Protein AF-A0A7S2GR39-F1 (afdb_monomer_lite)

Structure (mmCIF, N/CA/C/O backbone):
data_AF-A0A7S2GR39-F1
#
_entry.id   AF-A0A7S2GR39-F1
#
loop_
_atom_site.group_PDB
_atom_site.id
_atom_site.type_symbol
_atom_site.label_atom_id
_atom_site.label_alt_id
_atom_site.label_comp_id
_atom_site.label_asym_id
_atom_site.label_entity_id
_atom_site.label_seq_id
_atom_site.pdbx_PDB_ins_code
_atom_site.Cartn_x
_atom_site.Cartn_y
_atom_site.Cartn_z
_atom_site.occupancy
_atom_site.B_iso_or_equiv
_atom_site.auth_seq_id
_atom_site.auth_comp_id
_atom_site.auth_asym_id
_atom_site.auth_atom_id
_atom_site.pdbx_PDB_model_num
ATOM 1 N N . MET A 1 1 ? -2.847 -25.231 7.381 1.00 80.75 1 MET A N 1
ATOM 2 C CA . MET A 1 1 ? -2.534 -24.754 8.746 1.00 80.75 1 MET A CA 1
ATOM 3 C C . MET A 1 1 ? -2.190 -25.959 9.608 1.00 80.75 1 MET A C 1
ATOM 5 O O . MET A 1 1 ? -2.672 -27.037 9.272 1.00 80.75 1 MET A O 1
ATOM 9 N N . PRO A 1 2 ? -1.345 -25.815 10.645 1.00 87.81 2 PRO A N 1
ATOM 10 C CA . PRO A 1 2 ? -1.134 -26.887 11.617 1.00 87.81 2 PRO A CA 1
ATOM 11 C C . PRO A 1 2 ? -2.460 -27.237 12.321 1.00 87.81 2 PRO A C 1
ATOM 13 O O . PRO A 1 2 ? -3.327 -26.370 12.421 1.00 87.81 2 PRO A O 1
ATOM 16 N N . PRO A 1 3 ? -2.634 -28.482 12.795 1.00 90.06 3 PRO A N 1
ATOM 17 C CA . PRO A 1 3 ? -3.892 -28.941 13.388 1.00 90.06 3 PRO A CA 1
ATOM 18 C C . PRO A 1 3 ? -4.169 -28.364 14.786 1.00 90.06 3 PRO A C 1
ATOM 20 O O . PRO A 1 3 ? -5.294 -28.457 15.261 1.00 90.06 3 PRO A O 1
ATOM 23 N N . VAL A 1 4 ? -3.163 -27.786 15.450 1.00 92.44 4 VAL A N 1
ATOM 24 C CA . VAL A 1 4 ? -3.291 -27.191 16.786 1.00 92.44 4 VAL A CA 1
ATOM 25 C C . VAL A 1 4 ? -3.276 -25.674 16.664 1.00 92.44 4 VAL A C 1
ATOM 27 O O . VAL A 1 4 ? -2.313 -25.097 16.152 1.00 92.44 4 VAL A O 1
ATOM 30 N N . GLU A 1 5 ? -4.331 -25.033 17.157 1.00 86.31 5 GLU A N 1
ATOM 31 C CA . GLU A 1 5 ? -4.378 -23.581 17.288 1.00 86.31 5 GLU A CA 1
ATOM 32 C C . GLU A 1 5 ? -3.591 -23.144 18.525 1.00 86.31 5 GLU A C 1
ATOM 34 O O . GLU A 1 5 ? -3.858 -23.572 19.649 1.00 86.31 5 GLU A O 1
ATOM 39 N N . LEU A 1 6 ? -2.591 -22.293 18.307 1.00 89.75 6 LEU A N 1
ATOM 40 C CA . LEU A 1 6 ? -1.816 -21.681 19.378 1.00 89.75 6 LEU A CA 1
ATOM 41 C C . LEU A 1 6 ? -2.552 -20.445 19.897 1.00 89.75 6 LEU A C 1
ATOM 43 O O . LEU A 1 6 ? -3.039 -19.627 19.115 1.00 89.75 6 LEU A O 1
ATOM 47 N N . GLN A 1 7 ? -2.592 -20.299 21.218 1.00 89.50 7 GLN A N 1
ATOM 48 C CA . GLN A 1 7 ? -3.136 -19.115 21.874 1.00 89.50 7 GLN A CA 1
ATOM 49 C C . GLN A 1 7 ? -2.064 -18.023 21.886 1.00 89.50 7 GLN A C 1
ATOM 51 O O . GLN A 1 7 ? -1.004 -18.194 22.488 1.00 89.50 7 GLN A O 1
ATOM 56 N N . PHE A 1 8 ? -2.329 -16.912 21.203 1.00 90.25 8 PHE A N 1
ATOM 57 C CA . PHE A 1 8 ? -1.455 -15.741 21.183 1.00 90.25 8 PHE A CA 1
ATOM 58 C C . PHE A 1 8 ? -2.093 -14.599 21.960 1.00 90.25 8 PHE A C 1
ATOM 60 O O . PHE A 1 8 ? -3.313 -14.443 21.939 1.00 90.25 8 PHE A O 1
ATOM 67 N N . ASP A 1 9 ? -1.265 -13.767 22.589 1.00 93.75 9 ASP A N 1
ATOM 68 C CA . ASP A 1 9 ? -1.737 -12.503 23.142 1.00 93.75 9 ASP A CA 1
ATOM 69 C C . ASP A 1 9 ? -2.168 -11.554 22.007 1.00 93.75 9 ASP A C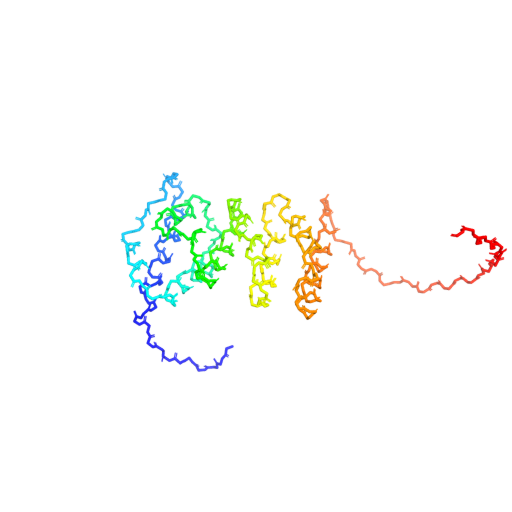 1
ATOM 71 O O . ASP A 1 9 ? -1.432 -11.328 21.041 1.00 93.75 9 ASP A O 1
ATOM 75 N N . LEU A 1 10 ? -3.384 -11.015 22.119 1.00 91.94 10 LEU A N 1
ATOM 76 C CA . LEU A 1 10 ? -4.011 -10.143 21.129 1.00 91.94 10 LEU A CA 1
ATOM 77 C C . LEU A 1 10 ? -4.145 -8.689 21.599 1.00 91.94 10 LEU A C 1
ATOM 79 O O . LEU A 1 10 ? -4.682 -7.879 20.842 1.00 91.94 10 LEU A O 1
ATOM 83 N N . THR A 1 11 ? -3.614 -8.331 22.773 1.00 92.56 11 THR A N 1
ATOM 84 C CA . THR A 1 11 ? -3.685 -6.975 23.359 1.00 92.56 11 THR A CA 1
ATOM 85 C C . THR A 1 11 ? -3.355 -5.859 22.361 1.00 92.56 11 THR A C 1
ATOM 87 O O . THR A 1 11 ? -4.082 -4.875 22.244 1.00 92.56 11 THR A O 1
ATOM 90 N N . LEU A 1 12 ? -2.292 -6.026 21.570 1.00 90.00 12 LEU A N 1
ATOM 91 C CA . LEU A 1 12 ? -1.859 -5.042 20.569 1.00 90.00 12 LEU A CA 1
ATOM 92 C C . LEU A 1 12 ? -2.624 -5.124 19.239 1.00 90.00 12 LEU A C 1
ATOM 94 O O . LEU A 1 12 ? -2.538 -4.211 18.416 1.00 90.00 12 LEU A O 1
ATOM 98 N N . VAL A 1 13 ? -3.343 -6.215 18.995 1.00 91.88 13 VAL A N 1
ATOM 99 C CA . VAL A 1 13 ? -4.005 -6.518 17.719 1.00 91.88 13 VAL A CA 1
ATOM 100 C C . VAL A 1 13 ? -5.476 -6.101 17.737 1.00 91.88 13 VAL A C 1
ATOM 102 O O . VAL A 1 13 ? -6.013 -5.665 16.718 1.00 91.88 13 VAL A O 1
ATOM 105 N N . GLU A 1 14 ? -6.139 -6.220 18.882 1.00 91.44 14 GLU A N 1
ATOM 106 C CA . GLU A 1 14 ? -7.534 -5.822 19.077 1.00 91.44 14 GLU A CA 1
ATOM 107 C C . GLU A 1 14 ? -7.844 -4.367 18.690 1.00 91.44 14 GLU A C 1
ATOM 109 O O . GLU A 1 14 ? -8.765 -4.182 17.883 1.00 91.44 14 GLU A O 1
ATOM 114 N N . PRO A 1 15 ? -7.089 -3.341 19.141 1.00 91.00 15 PRO A N 1
ATOM 115 C CA . PRO A 1 15 ? -7.368 -1.953 18.760 1.00 91.00 15 PRO A CA 1
ATOM 116 C C . PRO A 1 15 ? -7.209 -1.729 17.251 1.00 91.00 15 PRO A C 1
ATOM 118 O O . PRO A 1 15 ? -8.031 -1.064 16.619 1.00 91.00 15 PRO A O 1
ATOM 121 N N . VAL A 1 16 ? -6.210 -2.373 16.639 1.00 92.25 16 VAL A N 1
ATOM 122 C CA . VAL A 1 16 ? -5.970 -2.322 15.191 1.00 92.25 16 VAL A CA 1
ATOM 123 C C . VAL A 1 16 ? -7.148 -2.917 14.418 1.00 92.25 16 VAL A C 1
ATOM 125 O O . VAL A 1 16 ? -7.655 -2.309 13.471 1.00 92.25 16 VAL A O 1
ATOM 128 N N . LYS A 1 17 ? -7.631 -4.089 14.846 1.00 91.12 17 LYS A N 1
ATOM 129 C CA . LYS A 1 17 ? -8.801 -4.748 14.250 1.00 91.12 17 LYS A CA 1
ATOM 130 C C . LYS A 1 17 ? -10.074 -3.924 14.441 1.00 91.12 17 LYS A C 1
ATOM 132 O O . LYS A 1 17 ? -10.911 -3.908 13.538 1.00 91.12 17 LYS A O 1
ATOM 137 N N . ALA A 1 18 ? -10.243 -3.263 15.585 1.00 91.19 18 ALA A N 1
ATOM 138 C CA . ALA A 1 18 ? -11.389 -2.398 15.852 1.00 91.19 18 ALA A CA 1
ATOM 139 C C . ALA A 1 18 ? -11.409 -1.187 14.907 1.00 91.19 18 ALA A C 1
ATOM 141 O O . ALA A 1 18 ? -12.432 -0.935 14.265 1.00 91.19 18 ALA A O 1
ATOM 142 N N . LEU A 1 19 ? -10.268 -0.509 14.735 1.00 90.62 19 LEU A N 1
ATOM 143 C CA . LEU A 1 19 ? -10.140 0.620 13.813 1.00 90.62 19 LEU A CA 1
ATOM 144 C C . LEU A 1 19 ? -10.357 0.197 12.352 1.00 90.62 19 LEU A C 1
ATOM 146 O O . LEU A 1 19 ? -11.104 0.855 11.629 1.00 90.62 19 LEU A O 1
ATOM 150 N N . ALA A 1 20 ? -9.769 -0.922 11.916 1.00 90.50 20 ALA A N 1
ATOM 151 C CA . ALA A 1 20 ? -9.969 -1.439 10.559 1.00 90.50 20 ALA A CA 1
ATOM 152 C C . ALA A 1 20 ? -11.449 -1.751 10.280 1.00 90.50 20 ALA A C 1
ATOM 154 O O . ALA A 1 20 ? -11.984 -1.359 9.245 1.00 90.50 20 ALA A O 1
ATOM 155 N N . LYS A 1 21 ? -12.147 -2.387 11.232 1.00 89.56 21 LYS A N 1
ATOM 156 C CA . LYS A 1 21 ? -13.595 -2.634 11.128 1.00 89.56 21 LYS A CA 1
ATOM 157 C C . LYS A 1 21 ? -14.398 -1.335 11.055 1.00 89.56 21 LYS A C 1
ATOM 159 O O . LYS A 1 21 ? -15.375 -1.290 10.315 1.00 89.56 21 LYS A O 1
ATOM 164 N N . ALA A 1 22 ? -14.016 -0.305 11.810 1.00 88.44 22 ALA A N 1
ATOM 165 C CA . ALA A 1 22 ? -14.694 0.987 11.778 1.00 88.44 22 ALA A CA 1
ATOM 166 C C . ALA A 1 22 ? -14.576 1.656 10.399 1.00 88.44 22 ALA A C 1
ATOM 168 O O . ALA A 1 22 ? -15.583 2.100 9.858 1.00 88.44 22 ALA A O 1
ATOM 169 N N . TRP A 1 23 ? -13.385 1.643 9.792 1.00 88.00 23 TRP A N 1
ATOM 170 C CA . TRP A 1 23 ? -13.171 2.171 8.440 1.00 88.00 23 TRP A CA 1
ATOM 171 C C . TRP A 1 23 ? -13.904 1.381 7.354 1.00 88.00 23 TRP A C 1
ATOM 173 O O . TRP A 1 23 ? -14.468 1.981 6.443 1.00 88.00 23 TRP A O 1
ATOM 183 N N . ILE A 1 24 ? -13.941 0.048 7.457 1.00 87.25 24 ILE A N 1
ATOM 184 C CA . ILE A 1 24 ? -14.695 -0.787 6.509 1.00 87.25 24 ILE A CA 1
ATOM 185 C C . ILE A 1 24 ? -16.191 -0.457 6.588 1.00 87.25 24 ILE A C 1
ATOM 187 O O . ILE A 1 24 ? -16.813 -0.226 5.557 1.00 87.25 24 ILE A O 1
ATOM 191 N N . LYS A 1 25 ? -16.752 -0.351 7.802 1.00 85.38 25 LYS A N 1
ATOM 192 C CA . LYS A 1 25 ? -18.157 0.046 7.999 1.00 85.38 25 LYS A CA 1
ATOM 193 C C . LYS A 1 25 ? -18.440 1.440 7.437 1.00 85.38 25 LYS A C 1
ATOM 195 O O . LYS A 1 25 ? -19.381 1.596 6.671 1.00 85.38 25 LYS A O 1
ATOM 200 N N . ALA A 1 26 ? -17.579 2.413 7.740 1.00 82.88 26 ALA A N 1
ATOM 201 C CA . ALA A 1 26 ? -17.719 3.778 7.238 1.00 82.88 26 ALA A CA 1
ATOM 202 C C . ALA A 1 26 ? -17.640 3.862 5.701 1.00 82.88 26 ALA A C 1
ATOM 204 O O . ALA A 1 26 ? -18.243 4.750 5.106 1.00 82.88 26 ALA A O 1
ATOM 205 N N . SER A 1 27 ? -16.925 2.938 5.044 1.00 79.06 27 SER A N 1
ATOM 206 C CA . SER A 1 27 ? -16.899 2.847 3.578 1.00 79.06 27 SER A CA 1
ATOM 207 C C . SER A 1 27 ? -18.156 2.204 2.981 1.00 79.06 27 SER A C 1
ATOM 209 O O . SER A 1 27 ? -18.453 2.462 1.814 1.00 79.06 27 SER A O 1
ATOM 211 N N . ASP A 1 28 ? -18.852 1.337 3.719 1.00 74.19 28 ASP A N 1
ATOM 212 C CA . ASP A 1 28 ? -20.060 0.642 3.250 1.00 74.19 28 ASP A CA 1
ATOM 213 C C . ASP A 1 28 ? -21.333 1.488 3.427 1.00 74.19 28 ASP A C 1
ATOM 215 O O . ASP A 1 28 ? -22.347 1.225 2.770 1.00 74.19 28 ASP A O 1
ATOM 219 N N . ASP A 1 29 ? -21.289 2.522 4.272 1.00 65.19 29 ASP A N 1
ATOM 220 C CA . ASP A 1 29 ? -22.394 3.446 4.515 1.00 65.19 29 ASP A CA 1
ATOM 221 C C . ASP A 1 29 ? -22.668 4.323 3.278 1.00 65.19 29 ASP A C 1
ATOM 223 O O . ASP A 1 29 ? -22.308 5.493 3.185 1.00 65.19 29 ASP A O 1
ATOM 227 N N . LYS A 1 30 ? -23.401 3.758 2.312 1.00 55.03 30 LYS A N 1
ATOM 228 C CA . LYS A 1 30 ? -23.873 4.390 1.060 1.00 55.03 30 LYS A CA 1
ATOM 229 C C . LYS A 1 30 ? -24.761 5.636 1.252 1.00 55.03 30 LYS A C 1
ATOM 231 O O . LYS A 1 30 ? -25.302 6.149 0.275 1.00 55.03 30 LYS A O 1
ATOM 236 N N . LYS A 1 31 ? -24.973 6.104 2.486 1.00 47.47 31 LYS A N 1
ATOM 237 C CA . LYS A 1 31 ? -25.933 7.166 2.831 1.00 47.47 31 LYS A CA 1
ATOM 238 C C . LYS A 1 31 ? -25.353 8.582 2.844 1.00 47.47 31 LYS A C 1
ATOM 240 O O . LYS A 1 31 ? -26.115 9.528 3.010 1.00 47.47 31 LYS A O 1
ATOM 245 N N . GLY A 1 32 ? -24.064 8.769 2.584 1.00 45.84 32 GLY A N 1
ATOM 246 C CA . GLY A 1 32 ? -23.502 10.103 2.392 1.00 45.84 32 GLY A CA 1
ATOM 247 C C . GLY A 1 32 ? -22.151 10.036 1.704 1.00 45.84 32 GLY A C 1
ATOM 248 O O . GLY A 1 32 ? -21.326 9.201 2.045 1.00 45.84 32 GLY A O 1
ATOM 249 N N . ARG A 1 33 ? -21.901 10.934 0.746 1.00 52.38 33 ARG A N 1
ATOM 250 C CA . ARG A 1 33 ? -20.593 11.105 0.079 1.00 52.38 33 ARG A CA 1
ATOM 251 C C . ARG A 1 33 ? -19.437 11.408 1.050 1.00 52.38 33 ARG A C 1
ATOM 253 O O . ARG A 1 33 ? -18.287 11.414 0.626 1.00 52.38 33 ARG A O 1
ATOM 260 N N . THR A 1 34 ? -19.738 11.657 2.322 1.00 56.69 34 THR A N 1
ATOM 261 C CA . THR A 1 34 ? -18.784 12.018 3.365 1.00 56.69 34 THR A CA 1
ATOM 262 C C . THR A 1 34 ? -18.517 10.807 4.250 1.00 56.69 34 THR A C 1
ATOM 264 O O . THR A 1 34 ? -19.326 10.468 5.113 1.00 56.69 34 THR A O 1
ATOM 267 N N . VAL A 1 35 ? -17.375 10.152 4.040 1.00 64.56 35 VAL A N 1
ATOM 268 C CA . VAL A 1 35 ? -16.898 9.103 4.946 1.00 64.56 35 VAL A CA 1
ATOM 269 C C . VAL A 1 35 ? -16.495 9.776 6.254 1.00 64.56 35 VAL A C 1
ATOM 271 O O . VAL A 1 35 ? -15.549 10.560 6.298 1.00 64.56 35 VAL A O 1
ATOM 274 N N . VAL A 1 36 ? -17.251 9.516 7.320 1.00 65.75 36 VAL A N 1
ATOM 275 C CA . VAL A 1 36 ? -16.987 10.118 8.629 1.00 65.75 36 VAL A CA 1
ATOM 276 C C . VAL A 1 36 ? -15.749 9.466 9.233 1.00 65.75 36 VAL A C 1
ATOM 278 O O . VAL A 1 36 ? -15.689 8.246 9.394 1.00 65.75 36 VAL A O 1
ATOM 281 N N . LYS A 1 37 ? -14.763 10.292 9.591 1.00 73.06 37 LYS A N 1
ATOM 282 C CA . LYS A 1 37 ? -13.547 9.856 10.278 1.00 73.06 37 LYS A CA 1
ATOM 283 C C . LYS A 1 37 ? -13.917 9.141 11.590 1.00 73.06 37 LYS A C 1
ATOM 285 O O . LYS A 1 37 ? -14.561 9.756 12.443 1.00 73.06 37 LYS A O 1
ATOM 290 N N . PRO A 1 38 ? -13.502 7.877 11.799 1.00 72.56 38 PRO A N 1
ATOM 291 C CA . PRO A 1 38 ? -13.745 7.181 13.057 1.00 72.56 38 PRO A CA 1
ATOM 292 C C . PRO A 1 38 ? -13.079 7.910 14.230 1.00 72.56 38 PRO A C 1
ATOM 294 O O . PRO A 1 38 ? -11.962 8.405 14.093 1.00 72.56 38 PRO A O 1
ATOM 297 N N . ALA A 1 39 ? -13.713 7.916 15.406 1.00 65.06 39 ALA A N 1
ATOM 298 C CA . ALA A 1 39 ? -13.146 8.534 16.613 1.00 65.06 39 ALA A CA 1
ATOM 299 C C . ALA A 1 39 ? -11.758 7.961 16.979 1.00 65.06 39 ALA A C 1
ATOM 301 O O . ALA A 1 39 ? -10.852 8.703 17.348 1.00 65.06 39 ALA A O 1
ATOM 302 N N . LEU A 1 40 ? -11.568 6.655 16.757 1.00 69.19 40 LEU A N 1
ATOM 303 C CA . LEU A 1 40 ? -10.312 5.916 16.962 1.00 69.19 40 LEU A CA 1
ATOM 304 C C . LEU A 1 40 ? -9.193 6.302 15.975 1.00 69.19 40 LEU A C 1
ATOM 306 O O . LEU A 1 40 ? -8.086 5.778 16.043 1.00 69.19 40 LEU A O 1
ATOM 310 N N . ALA A 1 41 ? -9.452 7.187 15.009 1.00 68.94 41 ALA A N 1
ATOM 311 C CA . ALA A 1 41 ? -8.437 7.568 14.040 1.00 68.94 41 ALA A CA 1
ATOM 312 C C . ALA A 1 41 ? -7.282 8.362 14.675 1.00 68.94 41 ALA A C 1
ATOM 314 O O . ALA A 1 41 ? -6.176 8.320 14.150 1.00 68.94 41 ALA A O 1
ATOM 315 N N . ALA A 1 42 ? -7.494 9.053 15.797 1.00 75.00 42 ALA A N 1
ATOM 316 C CA . ALA A 1 42 ? -6.402 9.737 16.493 1.00 75.00 42 ALA A CA 1
ATOM 317 C C . ALA A 1 42 ? -5.309 8.759 16.973 1.00 75.00 42 ALA A C 1
ATOM 319 O O . ALA A 1 42 ? -4.124 9.090 16.922 1.00 75.00 42 ALA A O 1
ATOM 320 N N . ASP A 1 43 ? -5.694 7.535 17.339 1.00 77.62 43 ASP A N 1
ATOM 321 C CA . ASP A 1 43 ? -4.793 6.542 17.931 1.00 77.62 43 ASP A CA 1
ATOM 322 C C . ASP A 1 43 ? -3.737 6.035 16.941 1.00 77.62 43 ASP A C 1
ATOM 324 O O . ASP A 1 43 ? -2.620 5.703 17.336 1.00 77.62 43 ASP A O 1
ATOM 328 N N . TYR A 1 44 ? -4.047 6.040 15.639 1.00 84.38 44 TYR A N 1
ATOM 329 C CA . TYR A 1 44 ? -3.158 5.531 14.590 1.00 84.38 44 TYR A CA 1
ATOM 330 C C . TYR A 1 44 ? -1.776 6.205 14.590 1.00 84.38 44 TYR A C 1
ATOM 332 O O . TYR A 1 44 ? -0.758 5.546 14.363 1.00 84.38 44 TYR A O 1
ATOM 340 N N . LEU A 1 45 ? -1.726 7.517 14.847 1.00 83.06 45 LEU A N 1
ATOM 341 C CA . LEU A 1 45 ? -0.472 8.277 14.851 1.00 83.06 45 LEU A CA 1
ATOM 342 C C . LEU A 1 45 ? 0.410 7.946 16.064 1.00 83.06 45 LEU A C 1
ATOM 344 O O . LEU A 1 45 ? 1.628 8.069 15.969 1.00 83.06 45 LEU A O 1
ATOM 348 N N . GLY A 1 46 ? -0.190 7.505 17.174 1.00 86.69 46 GLY A N 1
ATOM 349 C CA . GLY A 1 46 ? 0.529 7.077 18.377 1.00 86.69 46 GLY A CA 1
ATOM 350 C C . GLY A 1 46 ? 1.027 5.631 18.319 1.00 86.69 46 GLY A C 1
ATOM 351 O O . GLY A 1 46 ? 1.789 5.208 19.187 1.00 86.69 46 GLY A O 1
ATOM 352 N N . TRP A 1 47 ? 0.609 4.855 17.316 1.00 90.62 47 TRP A N 1
ATOM 353 C CA . TRP A 1 47 ? 0.962 3.445 17.223 1.00 90.62 47 TRP A CA 1
ATOM 354 C C . TRP A 1 47 ? 2.381 3.208 16.686 1.00 90.62 47 TRP A C 1
ATOM 356 O O . TRP A 1 47 ? 2.812 3.875 15.741 1.00 90.62 47 TRP A O 1
ATOM 366 N N . PRO A 1 48 ? 3.105 2.189 17.191 1.00 92.31 48 PRO A N 1
ATOM 367 C CA . PRO A 1 48 ? 4.303 1.674 16.547 1.00 92.31 48 PRO A CA 1
ATOM 368 C C . PRO A 1 48 ? 4.048 1.256 15.096 1.00 92.31 48 PRO A C 1
ATOM 370 O O . PRO A 1 48 ? 2.977 0.771 14.720 1.00 92.31 48 PRO A O 1
ATOM 373 N N . SER A 1 49 ? 5.104 1.343 14.287 1.00 92.44 49 SER A N 1
ATOM 374 C CA . SER A 1 49 ? 5.051 1.044 12.850 1.00 92.44 49 SER A CA 1
ATOM 375 C C . SER A 1 49 ? 4.480 -0.341 12.513 1.00 92.44 49 SER A C 1
ATOM 377 O O . SER A 1 49 ? 3.824 -0.494 11.486 1.00 92.44 49 SER A O 1
ATOM 379 N N . LEU A 1 50 ? 4.676 -1.348 13.370 1.00 93.69 50 LEU A N 1
ATOM 380 C CA . LEU A 1 50 ? 4.110 -2.687 13.179 1.00 93.69 50 LEU A CA 1
ATOM 381 C C . LEU A 1 50 ? 2.580 -2.704 13.295 1.00 93.69 50 LEU A C 1
ATOM 383 O O . LEU A 1 50 ? 1.923 -3.356 12.487 1.00 93.69 50 LEU A O 1
ATOM 387 N N . GLN A 1 51 ? 2.001 -1.960 14.240 1.00 93.62 51 GLN A N 1
ATOM 388 C CA . GLN A 1 51 ? 0.546 -1.834 14.368 1.00 93.62 51 GLN A CA 1
ATOM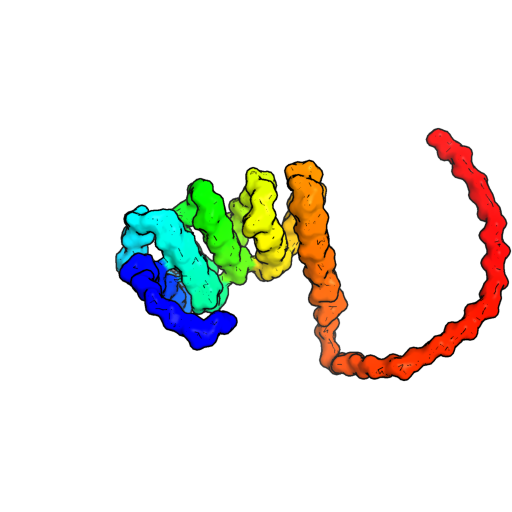 389 C C . GLN A 1 51 ? -0.048 -1.055 13.191 1.00 93.62 51 GLN A C 1
ATOM 391 O O . GLN A 1 51 ? -1.074 -1.456 12.646 1.00 93.62 51 GLN A O 1
ATOM 396 N N . GLN A 1 52 ? 0.637 -0.011 12.720 1.00 93.69 52 GLN A N 1
ATOM 397 C CA . GLN A 1 52 ? 0.250 0.719 11.509 1.00 93.69 52 GLN A CA 1
ATOM 398 C C . GLN A 1 52 ? 0.277 -0.181 10.260 1.00 93.69 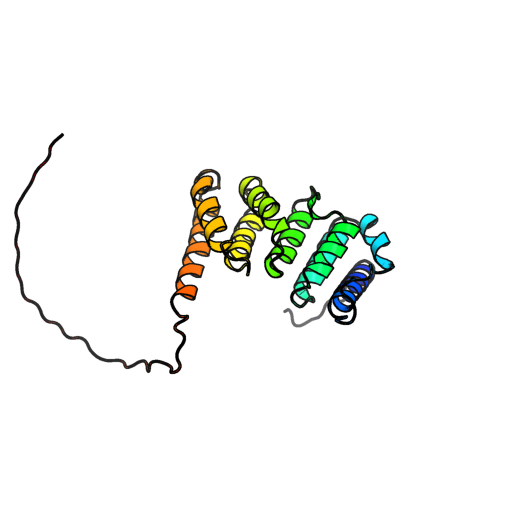52 GLN A C 1
ATOM 400 O O . GLN A 1 52 ? -0.654 -0.196 9.454 1.00 93.69 52 GLN A O 1
ATOM 405 N N . GLN A 1 53 ? 1.318 -1.006 10.114 1.00 94.31 53 GLN A N 1
ATOM 406 C CA . GLN A 1 53 ? 1.404 -1.999 9.040 1.00 94.31 53 GLN A CA 1
ATOM 407 C C . GLN A 1 53 ? 0.322 -3.079 9.145 1.00 94.31 53 GLN A C 1
ATOM 409 O O . GLN A 1 53 ? -0.159 -3.561 8.113 1.00 94.31 53 GLN A O 1
ATOM 414 N N . LEU A 1 54 ? -0.028 -3.491 10.365 1.00 94.38 54 LEU A N 1
ATOM 415 C CA . LEU A 1 54 ? -1.091 -4.456 10.616 1.00 94.38 54 LEU A CA 1
ATOM 416 C C . LEU A 1 54 ? -2.458 -3.857 10.280 1.00 94.38 54 LEU A C 1
ATOM 418 O O . LEU A 1 54 ? -3.265 -4.533 9.659 1.00 94.38 54 LEU A O 1
ATOM 422 N N . PHE A 1 55 ? -2.687 -2.583 10.589 1.00 93.94 55 PHE A N 1
ATOM 423 C CA . PHE A 1 55 ? -3.908 -1.869 10.223 1.00 93.94 55 PHE A CA 1
ATOM 424 C C . PHE A 1 55 ? -4.147 -1.893 8.711 1.00 93.94 55 PHE A C 1
ATOM 426 O O . PHE A 1 55 ? -5.203 -2.330 8.255 1.00 93.94 55 PHE A O 1
ATOM 433 N N . LEU A 1 56 ? -3.140 -1.505 7.923 1.00 94.12 56 LEU A N 1
ATOM 434 C CA . LEU A 1 56 ? -3.238 -1.530 6.460 1.00 94.12 56 LEU A CA 1
ATOM 435 C C . LEU A 1 56 ? -3.401 -2.954 5.910 1.00 94.12 56 LEU A C 1
ATOM 437 O O . LEU A 1 56 ? -4.071 -3.158 4.899 1.00 94.12 56 LEU A O 1
ATOM 441 N N . GLN A 1 57 ? -2.798 -3.946 6.572 1.00 93.69 57 GLN A N 1
ATOM 442 C CA . GLN A 1 57 ? -2.968 -5.353 6.213 1.00 93.69 57 GLN A CA 1
ATOM 443 C C . GLN A 1 57 ? -4.402 -5.825 6.456 1.00 93.69 57 GLN A C 1
ATOM 445 O O . GLN A 1 57 ? -5.007 -6.415 5.571 1.00 93.69 57 GLN A O 1
ATOM 450 N N . GLU A 1 58 ? -4.953 -5.518 7.626 1.00 93.06 58 GLU A N 1
ATOM 451 C CA . GLU A 1 58 ? -6.319 -5.859 8.015 1.00 93.06 58 GLU A CA 1
ATOM 452 C C . GLU A 1 58 ? -7.346 -5.195 7.088 1.00 93.06 58 GLU A C 1
ATOM 454 O O . GLU A 1 58 ? -8.301 -5.849 6.669 1.00 93.06 58 GLU A O 1
ATOM 459 N N . LEU A 1 59 ? -7.116 -3.939 6.683 1.00 91.38 59 LEU A N 1
ATOM 460 C CA . LEU A 1 59 ? -7.922 -3.278 5.652 1.00 91.38 59 LEU A CA 1
ATOM 461 C C . LEU A 1 59 ? -7.849 -3.998 4.302 1.00 91.38 59 LEU A C 1
ATOM 463 O O . LEU A 1 59 ? -8.867 -4.129 3.631 1.00 91.38 59 LEU A O 1
ATOM 467 N N . PHE A 1 60 ? -6.676 -4.483 3.895 1.00 91.00 60 PHE A N 1
ATOM 468 C CA . PHE A 1 60 ? -6.535 -5.212 2.635 1.00 91.00 60 PHE A CA 1
ATOM 469 C C . PHE A 1 60 ? -7.191 -6.602 2.681 1.00 91.00 60 PHE A C 1
ATOM 471 O O . PHE A 1 60 ? -7.815 -7.018 1.701 1.00 91.00 60 PHE A O 1
ATOM 478 N N . ASP A 1 61 ? -7.040 -7.325 3.790 1.00 89.62 61 ASP A N 1
ATOM 479 C CA . ASP A 1 61 ? -7.492 -8.713 3.920 1.00 89.62 61 ASP A CA 1
ATOM 480 C C . ASP A 1 61 ? -9.002 -8.806 4.169 1.00 89.62 61 ASP A C 1
ATOM 482 O O . ASP A 1 61 ? -9.673 -9.655 3.582 1.00 89.62 61 ASP A O 1
ATOM 486 N N . LYS A 1 62 ? -9.551 -7.927 5.017 1.00 84.81 62 LYS A N 1
ATOM 487 C CA . LYS A 1 62 ? -10.980 -7.929 5.380 1.00 84.81 62 LYS A CA 1
ATOM 488 C C . LYS A 1 62 ? -11.808 -6.935 4.582 1.00 84.81 62 LYS A C 1
ATOM 490 O O . LYS A 1 62 ? -13.024 -7.098 4.489 1.00 84.81 62 LYS A O 1
ATOM 495 N N . GLY A 1 63 ? -11.177 -5.908 4.023 1.00 68.38 63 GLY A N 1
ATOM 496 C CA . GLY A 1 63 ? -11.854 -4.963 3.158 1.00 68.38 63 GLY A CA 1
ATOM 497 C C . GLY A 1 63 ? -12.236 -5.627 1.841 1.00 68.38 63 GLY A C 1
ATOM 498 O O . GLY A 1 63 ? -11.388 -6.087 1.067 1.00 68.38 63 GLY A O 1
ATOM 499 N N . LYS A 1 64 ? -13.535 -5.584 1.526 1.00 75.56 64 LYS A N 1
ATOM 500 C CA . LYS A 1 64 ? -13.943 -5.460 0.122 1.00 75.56 64 LYS A CA 1
ATOM 501 C C . LYS A 1 64 ? -13.255 -4.218 -0.459 1.00 75.56 64 LYS A C 1
ATOM 503 O O . LYS A 1 64 ? -12.756 -3.383 0.291 1.00 75.56 64 LYS A O 1
ATOM 508 N N . VAL A 1 65 ? -13.173 -4.125 -1.786 1.00 80.94 65 VAL A N 1
ATOM 509 C CA . VAL A 1 65 ? -12.540 -2.973 -2.448 1.00 80.94 65 VAL A CA 1
ATOM 510 C C . VAL A 1 65 ? -13.120 -1.684 -1.853 1.00 80.94 65 VAL A C 1
ATOM 512 O O . VAL A 1 65 ? -14.312 -1.429 -2.007 1.00 80.94 65 VAL A O 1
ATOM 515 N N . LEU A 1 66 ? -12.296 -0.943 -1.102 1.00 84.06 66 LEU A N 1
ATOM 516 C CA . LEU A 1 66 ? -12.729 0.272 -0.417 1.00 84.06 66 LEU A CA 1
ATOM 517 C C . LEU A 1 66 ? -13.105 1.321 -1.459 1.00 84.06 66 LEU A C 1
ATOM 519 O O . LEU A 1 66 ? -12.513 1.380 -2.539 1.00 84.06 66 LEU A O 1
ATOM 523 N N . SER A 1 67 ? -14.084 2.158 -1.125 1.00 87.56 67 SER A N 1
ATOM 524 C CA . SER A 1 67 ? -14.433 3.285 -1.985 1.00 87.56 67 SER A CA 1
ATOM 525 C C . SER A 1 67 ? -13.271 4.281 -2.064 1.00 87.56 67 SER A C 1
ATOM 527 O O . SER A 1 67 ? -12.514 4.454 -1.106 1.00 87.56 67 SER A O 1
ATOM 529 N N . ILE A 1 68 ? -13.141 4.973 -3.200 1.00 88.31 68 ILE A N 1
ATOM 530 C CA . ILE A 1 68 ? -12.105 6.003 -3.384 1.00 88.31 68 ILE A CA 1
ATOM 531 C C . ILE A 1 68 ? -12.260 7.109 -2.326 1.00 88.31 68 ILE A C 1
ATOM 533 O O . ILE A 1 68 ? -11.274 7.503 -1.717 1.00 88.31 68 ILE A O 1
ATOM 537 N N . ALA A 1 69 ? -13.499 7.506 -2.009 1.00 87.00 69 ALA A N 1
ATOM 538 C CA . ALA A 1 69 ? -13.789 8.485 -0.960 1.00 87.00 69 ALA A CA 1
ATOM 539 C C . ALA A 1 69 ? -13.298 8.043 0.432 1.00 87.00 69 ALA A C 1
ATOM 541 O O . ALA A 1 69 ? -12.795 8.863 1.195 1.00 87.00 69 ALA A O 1
ATOM 542 N N . ALA A 1 70 ? -13.399 6.749 0.763 1.00 87.62 70 ALA A N 1
ATOM 543 C CA . ALA A 1 70 ? -12.856 6.231 2.016 1.00 87.62 70 ALA A CA 1
ATOM 544 C C . ALA A 1 70 ? -11.326 6.284 2.034 1.00 87.62 70 ALA A C 1
ATOM 546 O O . ALA A 1 70 ? -10.744 6.628 3.058 1.00 87.62 70 ALA A O 1
ATOM 547 N N . LEU A 1 71 ? -10.669 5.984 0.911 1.00 89.94 71 LEU A N 1
ATOM 548 C CA . LEU A 1 71 ? -9.215 6.111 0.808 1.00 89.94 71 LEU A CA 1
ATOM 549 C C . LEU A 1 71 ? -8.756 7.566 0.916 1.00 89.94 71 LEU A C 1
ATOM 551 O O . LEU A 1 71 ? -7.766 7.824 1.591 1.00 89.94 71 LEU A O 1
ATOM 555 N N . ASP A 1 72 ? -9.477 8.511 0.319 1.00 89.69 72 ASP A N 1
ATOM 556 C CA . ASP A 1 72 ? -9.150 9.933 0.444 1.00 89.69 72 ASP A CA 1
ATOM 557 C C . ASP A 1 72 ? -9.342 10.432 1.885 1.00 89.69 72 ASP A C 1
ATOM 559 O O . ASP A 1 72 ? -8.487 11.147 2.402 1.00 89.69 72 ASP A O 1
ATOM 563 N N . ALA A 1 73 ? -10.382 9.973 2.589 1.00 89.25 73 ALA A N 1
ATOM 564 C CA . ALA A 1 73 ? -10.567 10.274 4.012 1.00 89.25 73 ALA A CA 1
ATOM 565 C C . ALA A 1 73 ? -9.468 9.655 4.902 1.00 89.25 73 ALA A C 1
ATOM 567 O O . ALA A 1 73 ? -9.039 10.265 5.884 1.00 89.25 73 ALA A O 1
ATOM 568 N N . ILE A 1 74 ? -8.992 8.448 4.569 1.00 90.19 74 ILE A N 1
ATOM 569 C CA . ILE A 1 74 ? -7.850 7.810 5.245 1.00 90.19 74 ILE A CA 1
ATOM 570 C C . ILE A 1 74 ? -6.565 8.606 4.980 1.00 90.19 74 ILE A C 1
ATOM 572 O O . ILE A 1 74 ? -5.787 8.836 5.908 1.00 90.19 74 ILE A O 1
ATOM 576 N N . GLU A 1 75 ? -6.349 9.050 3.740 1.00 91.56 75 GLU A N 1
ATOM 577 C CA . GLU A 1 75 ? -5.203 9.885 3.376 1.00 91.56 75 GLU A CA 1
ATOM 578 C C . GLU A 1 75 ? -5.220 11.213 4.132 1.00 91.56 75 GLU A C 1
ATOM 580 O O . GLU A 1 75 ? -4.219 11.585 4.738 1.00 91.56 75 GLU A O 1
ATOM 585 N N . GLU A 1 76 ? -6.360 11.899 4.186 1.00 89.69 76 GLU A N 1
ATOM 586 C CA . GLU A 1 76 ? -6.504 13.148 4.938 1.00 89.69 76 GLU A CA 1
ATOM 587 C C . GLU A 1 76 ? -6.242 12.941 6.439 1.00 89.69 76 GLU A C 1
ATOM 589 O O . GLU A 1 76 ? -5.603 13.767 7.098 1.00 89.69 76 GLU A O 1
ATOM 594 N N . ALA A 1 77 ? -6.687 11.808 6.990 1.00 88.00 77 ALA A N 1
ATOM 595 C CA . ALA A 1 77 ? -6.511 11.497 8.400 1.00 88.00 77 ALA A CA 1
ATOM 596 C C . ALA A 1 77 ? -5.057 11.169 8.781 1.00 88.00 77 ALA A C 1
ATOM 598 O O . ALA A 1 77 ? -4.646 11.527 9.889 1.00 88.00 77 ALA A O 1
ATOM 599 N N . TYR A 1 78 ? -4.305 10.476 7.917 1.00 89.88 78 TYR A N 1
ATOM 600 C CA . TYR A 1 78 ? -3.019 9.850 8.272 1.00 89.88 78 TYR A CA 1
ATOM 601 C C . TYR A 1 78 ? -1.823 10.271 7.410 1.00 89.88 78 TYR A C 1
ATOM 603 O O . TYR A 1 78 ? -0.685 9.945 7.758 1.00 89.88 78 TYR A O 1
ATOM 611 N N . LYS A 1 79 ? -2.052 10.995 6.311 1.00 90.62 79 LYS A N 1
ATOM 612 C CA . LYS A 1 79 ? -1.034 11.477 5.365 1.00 90.62 79 LYS A CA 1
ATOM 613 C C . LYS A 1 79 ? -0.139 10.349 4.835 1.00 90.62 79 LYS A C 1
ATOM 615 O O . LYS A 1 79 ? 1.093 10.427 4.925 1.00 90.62 79 LYS A O 1
ATOM 620 N N . LEU A 1 80 ? -0.748 9.260 4.359 1.00 91.44 80 LEU A N 1
ATOM 621 C CA . LEU A 1 80 ? -0.055 8.033 3.951 1.00 91.44 80 LEU A CA 1
ATOM 622 C C . LEU A 1 80 ? 0.719 8.186 2.636 1.00 91.44 80 LEU A C 1
ATOM 624 O O . LEU A 1 80 ? 1.749 7.528 2.471 1.00 91.44 80 LEU A O 1
ATOM 628 N N . ASP A 1 81 ? 0.303 9.091 1.749 1.00 90.75 81 ASP A N 1
ATOM 629 C CA . ASP A 1 81 ? 0.982 9.377 0.481 1.00 90.75 81 ASP A CA 1
ATOM 630 C C . ASP A 1 81 ? 2.393 9.950 0.708 1.00 90.75 81 ASP A C 1
ATOM 632 O O . ASP A 1 81 ? 3.284 9.746 -0.115 1.00 90.75 81 ASP A O 1
ATOM 636 N N . THR A 1 82 ? 2.630 10.602 1.854 1.00 90.56 82 THR A N 1
ATOM 637 C CA . THR A 1 82 ? 3.931 11.202 2.221 1.00 90.56 82 THR A CA 1
ATOM 638 C C . THR A 1 82 ? 4.807 10.314 3.113 1.00 90.56 82 THR A C 1
ATOM 640 O O . THR A 1 82 ? 5.887 1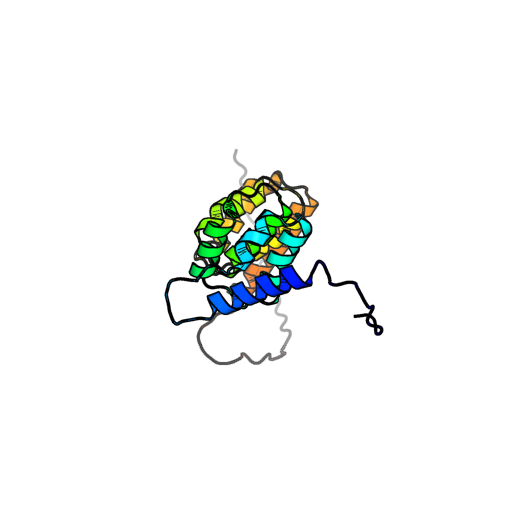0.725 3.551 1.00 90.56 82 THR A O 1
ATOM 643 N N . GLN A 1 83 ? 4.376 9.081 3.402 1.00 90.06 83 GLN A N 1
ATOM 644 C CA . GLN A 1 83 ? 5.086 8.206 4.334 1.00 90.06 83 GLN A CA 1
ATOM 645 C C . GLN A 1 83 ? 6.411 7.698 3.765 1.00 90.06 83 GLN A C 1
ATOM 647 O O . GLN A 1 83 ? 6.478 7.091 2.696 1.00 90.06 83 GLN A O 1
ATOM 652 N N . LYS A 1 84 ? 7.479 7.871 4.551 1.00 90.19 84 LYS A N 1
ATOM 653 C CA . LYS A 1 84 ? 8.836 7.427 4.193 1.00 90.19 84 LYS A CA 1
ATOM 654 C C . LYS A 1 84 ? 9.092 5.952 4.502 1.00 90.19 84 LYS A C 1
ATOM 656 O O . LYS A 1 84 ? 9.976 5.339 3.908 1.00 90.19 84 LYS A O 1
ATOM 661 N N . ASN A 1 85 ? 8.338 5.361 5.432 1.00 93.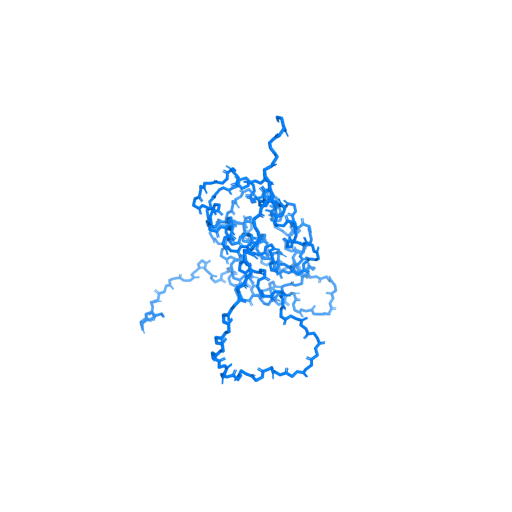56 85 ASN A N 1
ATOM 662 C CA . ASN A 1 85 ? 8.512 3.955 5.783 1.00 93.56 85 ASN A CA 1
ATOM 663 C C . ASN A 1 85 ? 8.052 3.061 4.624 1.00 93.56 85 ASN A C 1
ATOM 665 O O . ASN A 1 85 ? 6.861 2.982 4.327 1.00 93.56 85 ASN A O 1
ATOM 669 N N . SER A 1 86 ? 9.001 2.358 4.002 1.00 93.00 86 SER A N 1
ATOM 670 C CA . SER A 1 86 ? 8.743 1.525 2.823 1.00 93.00 86 SER A CA 1
ATOM 671 C C . SER A 1 86 ? 7.666 0.451 3.024 1.00 93.00 86 SER A C 1
ATOM 673 O O . SER A 1 86 ? 6.897 0.201 2.103 1.00 93.00 86 SER A O 1
ATOM 675 N N . GLU A 1 87 ? 7.544 -0.154 4.209 1.00 94.00 87 GLU A N 1
ATOM 676 C CA . GLU A 1 87 ? 6.533 -1.193 4.461 1.00 94.00 87 GLU A CA 1
ATOM 677 C C . GLU A 1 87 ? 5.119 -0.602 4.528 1.00 94.00 87 GLU A C 1
ATOM 679 O O . GLU A 1 87 ? 4.175 -1.172 3.977 1.00 94.00 87 GLU A O 1
ATOM 684 N N . ILE A 1 88 ? 4.977 0.563 5.168 1.00 94.69 88 ILE A N 1
ATOM 685 C CA . ILE A 1 88 ? 3.704 1.292 5.263 1.00 94.69 88 ILE A CA 1
ATOM 686 C C . ILE A 1 88 ? 3.328 1.830 3.881 1.00 94.69 88 ILE A C 1
ATOM 688 O O . ILE A 1 88 ? 2.231 1.552 3.396 1.00 94.69 88 ILE A O 1
ATOM 692 N N . ARG A 1 89 ? 4.271 2.507 3.209 1.00 94.69 89 ARG A N 1
ATOM 693 C CA . ARG A 1 89 ? 4.107 3.045 1.852 1.00 94.69 89 ARG A CA 1
ATOM 694 C C . ARG A 1 89 ? 3.673 1.952 0.873 1.00 94.69 89 ARG A C 1
ATOM 696 O O . ARG A 1 89 ? 2.701 2.131 0.149 1.00 94.69 89 ARG A O 1
ATOM 703 N N . PHE A 1 90 ? 4.330 0.791 0.891 1.00 95.25 90 PHE A N 1
ATOM 704 C CA . PHE A 1 90 ? 3.980 -0.332 0.019 1.00 95.25 90 PHE A CA 1
ATOM 705 C C . PHE A 1 90 ? 2.561 -0.858 0.267 1.00 95.25 90 PHE A C 1
ATOM 707 O O . PHE A 1 90 ? 1.805 -1.073 -0.681 1.00 95.25 90 PHE A O 1
ATOM 714 N N . LYS A 1 91 ? 2.185 -1.077 1.535 1.00 94.81 91 LYS A N 1
ATOM 715 C CA . LYS A 1 91 ? 0.846 -1.571 1.893 1.00 94.81 91 LYS A CA 1
ATOM 716 C C . LYS A 1 91 ? -0.243 -0.576 1.500 1.00 94.81 91 LYS A C 1
ATOM 718 O O . LYS A 1 91 ? -1.277 -0.998 0.985 1.00 94.81 91 LYS A O 1
ATOM 723 N N . TRP A 1 92 ? 0.014 0.717 1.682 1.00 95.31 92 TRP A N 1
ATOM 724 C CA . TRP A 1 92 ? -0.884 1.782 1.250 1.00 95.31 92 TRP A CA 1
ATOM 725 C C . TRP A 1 92 ? -1.050 1.812 -0.273 1.00 95.31 92 TRP A C 1
ATOM 727 O O . TRP A 1 92 ? -2.173 1.741 -0.767 1.00 95.31 92 TRP A O 1
ATOM 737 N N . ILE A 1 93 ? 0.055 1.791 -1.027 1.00 94.44 93 ILE A N 1
ATOM 738 C CA . ILE A 1 93 ? 0.018 1.743 -2.496 1.00 94.44 93 ILE A CA 1
ATOM 739 C C . ILE A 1 93 ? -0.779 0.532 -2.982 1.00 94.44 93 ILE A C 1
ATOM 741 O O . ILE A 1 93 ? -1.655 0.662 -3.832 1.00 94.44 93 ILE A O 1
ATOM 745 N N . LYS A 1 94 ? -0.521 -0.645 -2.408 1.00 93.62 94 LYS A N 1
ATOM 746 C CA . LYS A 1 94 ? -1.242 -1.880 -2.731 1.00 93.62 94 LYS A CA 1
ATOM 747 C C . LYS A 1 94 ? -2.755 -1.750 -2.498 1.00 93.62 94 LYS A C 1
ATOM 749 O O . LYS A 1 94 ? -3.535 -2.244 -3.312 1.00 93.62 94 LYS A O 1
ATOM 754 N N . LEU A 1 95 ? -3.171 -1.103 -1.409 1.00 93.44 95 LEU A N 1
ATOM 755 C CA . LEU A 1 95 ? -4.582 -0.861 -1.102 1.00 93.44 95 LEU A CA 1
ATOM 756 C C . LEU A 1 95 ? -5.222 0.088 -2.130 1.00 93.44 95 LEU A C 1
ATOM 758 O O . LEU A 1 95 ? -6.268 -0.230 -2.694 1.00 93.44 95 LEU A O 1
ATOM 76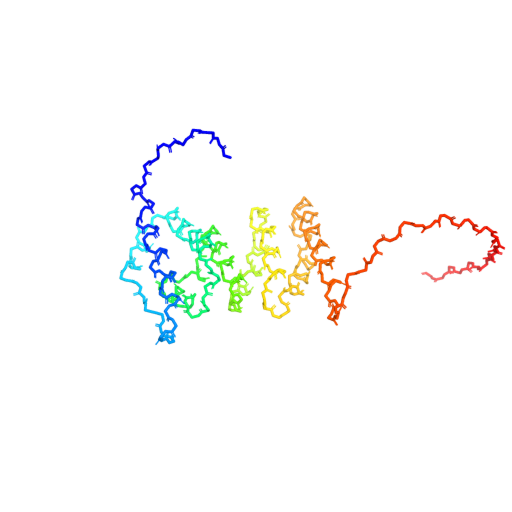2 N N . CYS A 1 96 ? -4.552 1.199 -2.440 1.00 93.25 96 CYS A N 1
ATOM 763 C CA . CYS A 1 96 ? -5.016 2.198 -3.402 1.00 93.25 96 CYS A CA 1
ATOM 764 C C . CYS A 1 96 ? -5.092 1.670 -4.840 1.00 93.25 96 CYS A C 1
ATOM 766 O O . CYS A 1 96 ? -6.073 1.931 -5.537 1.00 93.25 96 CYS A O 1
ATOM 768 N N . LEU A 1 97 ? -4.097 0.892 -5.282 1.00 92.56 97 LEU A N 1
ATOM 769 C CA . LEU A 1 97 ? -4.087 0.281 -6.615 1.00 92.56 97 LEU A CA 1
ATOM 770 C C . LEU A 1 97 ? -5.230 -0.722 -6.787 1.00 92.56 97 LEU A C 1
ATOM 772 O O . LEU A 1 97 ? -5.836 -0.772 -7.854 1.00 92.56 97 LEU A O 1
ATOM 776 N N . ARG A 1 98 ? -5.574 -1.478 -5.736 1.00 91.31 98 ARG A N 1
ATOM 777 C CA . ARG A 1 98 ? -6.722 -2.397 -5.759 1.00 91.31 98 ARG A CA 1
ATOM 778 C C . ARG A 1 98 ? -8.059 -1.661 -5.895 1.00 91.31 98 ARG A C 1
ATOM 780 O O . ARG A 1 98 ? -8.971 -2.200 -6.511 1.00 91.31 98 ARG A O 1
ATOM 787 N N . ALA A 1 99 ? -8.172 -0.457 -5.338 1.00 89.69 99 ALA A N 1
ATOM 788 C CA . ALA A 1 99 ? -9.362 0.389 -5.458 1.00 89.69 99 ALA A CA 1
ATOM 789 C C . ALA A 1 99 ? -9.392 1.269 -6.716 1.00 89.69 99 ALA A C 1
ATOM 791 O O . ALA A 1 99 ? -10.417 1.875 -7.008 1.00 89.69 99 ALA A O 1
ATOM 792 N N . GLY A 1 100 ? -8.287 1.354 -7.461 1.00 89.44 100 GLY A N 1
ATOM 793 C CA . GLY A 1 100 ? -8.198 2.190 -8.656 1.00 89.44 100 GLY A CA 1
ATOM 794 C C . GLY A 1 100 ? -8.055 3.689 -8.380 1.00 89.44 100 GLY A C 1
ATOM 795 O O . GLY A 1 100 ? -8.460 4.503 -9.206 1.00 89.44 100 GLY A O 1
ATOM 796 N N . ARG A 1 101 ? -7.473 4.088 -7.241 1.00 91.06 101 ARG A N 1
ATOM 797 C CA . ARG A 1 101 ? -7.208 5.506 -6.938 1.00 91.06 101 ARG A CA 1
ATOM 798 C C . ARG A 1 101 ? -6.058 6.035 -7.806 1.00 91.06 101 ARG A C 1
ATOM 800 O O . ARG A 1 101 ? -4.905 5.692 -7.570 1.00 91.06 101 ARG A O 1
ATOM 807 N N . ALA A 1 102 ? -6.351 6.905 -8.773 1.00 89.31 102 ALA A N 1
ATOM 808 C CA . ALA A 1 102 ? -5.363 7.400 -9.744 1.00 89.31 102 ALA A CA 1
ATOM 809 C C . ALA A 1 102 ? -4.200 8.203 -9.133 1.00 89.31 102 ALA A C 1
ATOM 811 O O . ALA A 1 102 ? -3.070 8.097 -9.609 1.00 89.31 102 ALA A O 1
ATOM 812 N N . ALA A 1 103 ? -4.446 8.946 -8.050 1.00 89.94 103 ALA A N 1
ATOM 813 C CA . ALA A 1 103 ? -3.439 9.788 -7.397 1.00 89.94 103 ALA A CA 1
ATOM 814 C C . ALA A 1 103 ? -2.198 9.013 -6.910 1.00 89.94 103 ALA A C 1
ATOM 816 O O . ALA A 1 103 ? -1.115 9.581 -6.819 1.00 89.94 103 ALA A O 1
ATOM 817 N N . ILE A 1 104 ? -2.324 7.705 -6.649 1.00 92.19 104 ILE A N 1
ATOM 818 C CA . ILE A 1 104 ? -1.215 6.885 -6.145 1.00 92.19 104 ILE A CA 1
ATOM 819 C C . ILE A 1 104 ? -0.229 6.445 -7.238 1.00 92.19 104 ILE A C 1
ATOM 821 O O . ILE A 1 104 ? 0.827 5.896 -6.927 1.00 92.19 104 ILE A O 1
ATOM 825 N N . MET A 1 105 ? -0.566 6.636 -8.517 1.00 89.94 105 MET A N 1
ATOM 826 C CA . MET A 1 105 ? 0.200 6.064 -9.627 1.00 89.94 105 MET A CA 1
ATOM 827 C C . MET A 1 105 ? 1.641 6.587 -9.662 1.00 89.94 105 MET A C 1
ATOM 829 O O . MET A 1 105 ? 2.573 5.803 -9.824 1.00 89.94 105 MET A O 1
ATOM 833 N N . SER A 1 106 ? 1.838 7.889 -9.433 1.00 91.44 106 SER A N 1
ATOM 834 C CA . SER A 1 106 ? 3.172 8.497 -9.334 1.00 91.44 106 SER A CA 1
ATOM 835 C C . SER A 1 106 ? 3.989 7.863 -8.206 1.00 91.44 106 SER A C 1
ATOM 837 O O . SER A 1 106 ? 5.109 7.407 -8.433 1.00 91.44 106 SER A O 1
ATOM 839 N N . ASN A 1 107 ? 3.390 7.737 -7.019 1.00 92.38 107 ASN A N 1
ATOM 840 C CA . ASN A 1 107 ? 4.016 7.129 -5.848 1.00 92.38 107 ASN A CA 1
ATOM 841 C C . ASN A 1 107 ? 4.370 5.653 -6.070 1.00 92.38 107 ASN A C 1
ATOM 843 O O . ASN A 1 107 ? 5.385 5.190 -5.544 1.00 92.38 107 ASN A O 1
ATOM 847 N N . ALA A 1 108 ? 3.552 4.916 -6.827 1.00 92.31 108 ALA A N 1
ATOM 848 C CA . ALA A 1 108 ? 3.810 3.530 -7.200 1.00 92.31 108 ALA A CA 1
ATOM 849 C C . ALA A 1 108 ? 4.984 3.417 -8.184 1.00 92.31 108 ALA A C 1
ATOM 851 O O . ALA A 1 108 ? 5.890 2.615 -7.958 1.00 92.31 108 ALA A O 1
ATOM 852 N N . CYS A 1 109 ? 5.010 4.244 -9.231 1.00 91.19 109 CYS A N 1
ATOM 853 C CA . CYS A 1 109 ? 6.106 4.270 -10.199 1.00 91.19 109 CYS A CA 1
ATOM 854 C C . CYS A 1 109 ? 7.439 4.652 -9.541 1.00 91.19 109 CYS A C 1
ATOM 856 O O . CYS A 1 109 ? 8.445 3.972 -9.733 1.00 91.19 109 CYS A O 1
ATOM 858 N N . GLU A 1 110 ? 7.442 5.690 -8.703 1.00 92.56 110 GLU A N 1
ATOM 859 C CA . GLU A 1 110 ? 8.634 6.119 -7.968 1.00 92.56 110 GLU A CA 1
ATOM 860 C C . GLU A 1 110 ? 9.140 5.012 -7.028 1.00 92.56 110 GLU A C 1
ATOM 862 O O . GLU A 1 110 ? 10.336 4.714 -6.994 1.00 92.56 110 GLU A O 1
ATOM 867 N N . MET A 1 111 ? 8.237 4.339 -6.303 1.00 92.38 111 MET A N 1
ATOM 868 C CA . MET A 1 111 ? 8.610 3.227 -5.428 1.00 92.38 111 MET A CA 1
ATOM 869 C C . MET A 1 111 ? 9.205 2.045 -6.209 1.00 92.38 111 MET A C 1
ATOM 871 O O . MET A 1 111 ? 10.112 1.380 -5.707 1.00 92.38 111 MET A O 1
ATOM 875 N N . ALA A 1 112 ? 8.716 1.781 -7.424 1.00 90.31 112 ALA A N 1
ATOM 876 C CA . ALA A 1 112 ? 9.236 0.711 -8.270 1.00 90.31 112 ALA A CA 1
ATOM 877 C C . ALA A 1 112 ? 10.678 0.973 -8.729 1.00 90.31 112 ALA A C 1
ATOM 879 O O . ALA A 1 112 ? 11.447 0.020 -8.833 1.00 90.31 112 ALA A O 1
ATOM 880 N N . ILE A 1 113 ? 11.049 2.230 -8.995 1.00 89.88 113 ILE A N 1
ATOM 881 C CA . ILE A 1 113 ? 12.407 2.597 -9.431 1.00 89.88 113 ILE A CA 1
ATOM 882 C C . ILE A 1 113 ? 13.363 2.671 -8.233 1.00 89.88 113 ILE A C 1
ATOM 884 O O . ILE A 1 113 ? 14.471 2.146 -8.281 1.00 89.88 113 ILE A O 1
ATOM 888 N N . THR A 1 114 ? 12.935 3.316 -7.147 1.00 90.06 114 THR A N 1
ATOM 889 C CA . THR A 1 114 ? 13.803 3.606 -5.990 1.00 90.06 114 THR A CA 1
ATOM 890 C C . THR A 1 114 ? 14.165 2.362 -5.180 1.00 90.06 114 THR A C 1
ATOM 892 O O . THR A 1 114 ? 15.262 2.285 -4.630 1.00 90.06 114 THR A O 1
ATOM 895 N N . GLN A 1 115 ? 13.277 1.364 -5.113 1.00 86.44 115 GLN A N 1
ATOM 896 C CA . GLN A 1 115 ? 13.471 0.173 -4.288 1.00 86.44 115 GLN A CA 1
ATOM 897 C C . GLN A 1 115 ? 13.759 -1.060 -5.150 1.00 86.44 115 GLN A C 1
ATOM 899 O O . GLN A 1 115 ? 12.930 -1.478 -5.946 1.00 86.44 115 GLN A O 1
ATOM 904 N N . GLY A 1 116 ? 14.889 -1.736 -4.917 1.00 86.81 116 GLY A N 1
ATOM 905 C CA . GLY A 1 116 ? 15.246 -2.979 -5.626 1.00 86.81 116 GLY A CA 1
ATOM 906 C C . GLY A 1 116 ? 14.784 -4.278 -4.947 1.00 86.81 116 GLY A C 1
ATOM 907 O O . GLY A 1 116 ? 15.000 -5.376 -5.467 1.00 86.81 116 GLY A O 1
ATOM 908 N N . ARG A 1 117 ? 14.175 -4.203 -3.756 1.00 92.38 117 ARG A N 1
ATOM 909 C CA . ARG A 1 117 ? 13.852 -5.393 -2.953 1.00 92.38 117 ARG A CA 1
ATOM 910 C C . ARG A 1 117 ? 12.681 -6.157 -3.572 1.00 92.38 117 ARG A C 1
ATOM 912 O O . ARG A 1 117 ? 11.560 -5.654 -3.613 1.00 92.38 117 ARG A O 1
ATOM 919 N N . MET A 1 118 ? 12.905 -7.420 -3.945 1.00 90.62 118 MET A N 1
ATOM 920 C CA . MET A 1 118 ? 11.891 -8.277 -4.588 1.00 90.62 118 MET A CA 1
ATOM 921 C C . MET A 1 118 ? 10.565 -8.373 -3.816 1.00 90.62 118 MET A C 1
ATOM 923 O O . MET A 1 118 ? 9.521 -8.549 -4.442 1.00 90.62 118 MET A O 1
ATOM 927 N N . LYS A 1 119 ? 10.597 -8.226 -2.480 1.00 93.06 119 LYS A N 1
ATOM 928 C CA . LYS A 1 119 ? 9.406 -8.156 -1.614 1.00 93.06 119 LYS A CA 1
ATOM 929 C C . LYS A 1 119 ? 8.413 -7.075 -2.062 1.00 93.06 119 LYS A C 1
ATOM 931 O O . LYS A 1 119 ? 7.213 -7.290 -1.943 1.00 93.06 119 LYS A O 1
ATOM 936 N N . PHE A 1 120 ? 8.905 -5.947 -2.570 1.00 93.69 120 PHE A N 1
ATOM 937 C CA . PHE A 1 120 ? 8.079 -4.830 -3.027 1.00 93.69 120 PHE A CA 1
ATOM 938 C C . PHE A 1 120 ? 7.900 -4.851 -4.541 1.00 93.69 120 PHE A C 1
ATOM 940 O O . PHE A 1 120 ? 6.770 -4.835 -5.015 1.00 93.69 120 PHE A O 1
ATOM 947 N N . VAL A 1 121 ? 8.999 -4.964 -5.294 1.00 92.50 121 VAL A N 1
ATOM 948 C CA . VAL A 1 121 ? 9.007 -4.801 -6.758 1.00 92.50 121 VAL A CA 1
ATOM 949 C C . VAL A 1 121 ? 8.067 -5.786 -7.451 1.00 92.50 121 VAL A C 1
ATOM 951 O O . VAL A 1 121 ? 7.208 -5.384 -8.230 1.00 92.50 121 VAL A O 1
ATOM 954 N N . ARG A 1 122 ? 8.184 -7.085 -7.145 1.00 92.88 122 ARG A N 1
ATOM 955 C CA . ARG A 1 122 ? 7.399 -8.109 -7.848 1.00 92.88 122 ARG A CA 1
ATOM 956 C C . ARG A 1 122 ? 5.899 -7.977 -7.593 1.00 92.88 122 ARG A C 1
ATOM 958 O O . ARG A 1 122 ? 5.150 -7.934 -8.568 1.00 92.88 122 ARG A O 1
ATOM 965 N N . PRO A 1 123 ? 5.420 -7.901 -6.334 1.00 93.50 123 PRO A N 1
ATOM 966 C CA . PRO A 1 123 ? 4.001 -7.668 -6.109 1.00 93.50 123 PRO A CA 1
ATOM 967 C C . PRO A 1 123 ? 3.524 -6.330 -6.675 1.00 93.50 123 PRO A C 1
ATOM 969 O O . PRO A 1 123 ? 2.408 -6.276 -7.173 1.00 93.50 123 PRO A O 1
ATOM 972 N N . LEU A 1 124 ? 4.343 -5.275 -6.634 1.00 94.25 124 LEU A N 1
ATOM 973 C CA . LEU A 1 124 ? 3.962 -3.954 -7.133 1.00 94.25 124 LEU A CA 1
ATOM 974 C C . LEU A 1 124 ? 3.652 -3.977 -8.634 1.00 94.25 124 LEU A C 1
ATOM 976 O O . LEU A 1 124 ? 2.578 -3.530 -9.022 1.00 94.25 124 LEU A O 1
ATOM 980 N N . TYR A 1 125 ? 4.518 -4.578 -9.459 1.00 93.12 125 TYR A N 1
ATOM 981 C CA . TYR A 1 125 ? 4.244 -4.742 -10.893 1.00 93.12 125 TYR A CA 1
ATOM 982 C C . TYR A 1 125 ? 2.984 -5.572 -11.156 1.00 93.12 125 TYR A C 1
ATOM 984 O O . TYR A 1 125 ? 2.194 -5.223 -12.029 1.00 93.12 125 TYR A O 1
ATOM 992 N N . ARG A 1 126 ? 2.738 -6.621 -10.361 1.00 92.88 126 ARG A N 1
ATOM 993 C CA . ARG A 1 126 ? 1.492 -7.398 -10.459 1.00 92.88 126 ARG A CA 1
ATOM 994 C C . ARG A 1 126 ? 0.269 -6.529 -10.164 1.00 92.88 126 ARG A C 1
ATOM 996 O O . ARG A 1 126 ? -0.671 -6.547 -10.947 1.00 92.88 126 ARG A O 1
ATOM 1003 N N . PHE A 1 127 ? 0.300 -5.741 -9.085 1.00 91.81 127 PHE A N 1
ATOM 1004 C CA . PHE A 1 127 ? -0.804 -4.844 -8.729 1.00 91.81 127 PHE A CA 1
ATOM 1005 C C . PHE A 1 127 ? -1.030 -3.743 -9.763 1.00 91.81 127 PHE A C 1
ATOM 1007 O O . PHE A 1 127 ? -2.182 -3.417 -10.029 1.00 91.81 127 PHE A O 1
ATOM 1014 N N . LEU A 1 128 ? 0.035 -3.195 -10.354 1.00 91.31 128 LEU A N 1
ATOM 1015 C CA . LEU A 1 128 ? -0.066 -2.191 -11.414 1.00 91.31 128 LEU A CA 1
ATOM 1016 C C . LEU A 1 128 ? -0.726 -2.752 -12.677 1.00 91.31 128 LEU A C 1
ATOM 1018 O O . LEU A 1 128 ? -1.541 -2.070 -13.291 1.00 91.31 128 LEU A O 1
ATOM 1022 N N . VAL A 1 129 ? -0.415 -3.997 -13.042 1.00 91.50 129 VAL A N 1
ATOM 1023 C CA . VAL A 1 129 ? -1.031 -4.652 -14.202 1.00 91.50 129 VAL A CA 1
ATOM 1024 C C . VAL A 1 129 ? -2.496 -5.000 -13.952 1.00 91.50 129 VAL A C 1
ATOM 1026 O O . VAL A 1 129 ? -3.318 -4.796 -14.836 1.00 91.50 129 VAL A O 1
ATOM 1029 N N . THR A 1 130 ? -2.841 -5.478 -12.754 1.00 89.56 130 THR A N 1
ATOM 1030 C CA . THR A 1 130 ? -4.231 -5.811 -12.391 1.00 89.56 130 THR A CA 1
ATOM 1031 C C . THR A 1 130 ? -5.063 -4.597 -11.972 1.00 89.56 130 THR A C 1
ATOM 1033 O O . THR A 1 130 ? -6.204 -4.751 -11.542 1.00 89.56 130 THR A O 1
ATOM 1036 N N . CYS A 1 131 ? -4.483 -3.397 -11.984 1.00 88.75 131 CYS A N 1
ATOM 1037 C CA . CYS A 1 131 ? -5.161 -2.193 -11.533 1.00 88.75 131 CYS A CA 1
ATOM 1038 C C . CYS A 1 131 ? -6.309 -1.850 -12.499 1.00 88.75 131 CYS A C 1
ATOM 1040 O O . CYS A 1 131 ? -6.081 -1.827 -13.708 1.00 88.75 131 CYS A O 1
ATOM 1042 N N . PRO A 1 132 ? -7.517 -1.518 -12.003 1.00 87.38 132 PRO A N 1
ATOM 1043 C CA . PRO A 1 132 ? -8.657 -1.190 -12.863 1.00 87.38 132 PRO A CA 1
ATOM 1044 C C . PRO A 1 132 ? -8.515 0.162 -13.589 1.00 87.38 132 PRO A C 1
ATOM 1046 O O . PRO A 1 132 ? -9.374 0.527 -14.386 1.00 87.38 132 PRO A O 1
ATOM 1049 N N . ILE A 1 133 ? -7.454 0.930 -13.317 1.00 87.75 133 ILE A N 1
ATOM 1050 C CA . ILE A 1 133 ? -7.194 2.209 -13.983 1.00 87.75 133 ILE A CA 1
ATOM 1051 C C . ILE A 1 133 ? -6.797 1.956 -15.442 1.00 87.75 133 ILE A C 1
ATOM 1053 O O . ILE A 1 133 ? -5.829 1.246 -15.729 1.00 87.75 133 ILE A O 1
ATOM 1057 N N . ALA A 1 134 ? -7.495 2.615 -16.368 1.00 85.44 134 ALA A N 1
ATOM 1058 C CA . ALA A 1 134 ? -7.182 2.554 -17.789 1.00 85.44 134 ALA A CA 1
ATOM 1059 C C . ALA A 1 134 ? -5.723 2.968 -18.057 1.00 85.44 134 ALA A C 1
ATOM 1061 O O . ALA A 1 134 ? -5.268 4.033 -17.644 1.00 85.44 134 ALA A O 1
ATOM 1062 N N . GLY A 1 135 ? -4.976 2.109 -18.752 1.00 84.56 135 GLY A N 1
ATOM 1063 C CA . GLY A 1 135 ? -3.581 2.368 -19.115 1.00 84.56 135 GLY A CA 1
ATOM 1064 C C . GLY A 1 135 ? -2.541 2.057 -18.033 1.00 84.56 135 GLY A C 1
ATOM 1065 O O . GLY A 1 135 ? -1.352 2.080 -18.351 1.00 84.56 135 GLY A O 1
ATOM 1066 N N . ALA A 1 136 ? -2.933 1.681 -16.808 1.00 87.06 136 ALA A N 1
ATOM 1067 C CA . ALA A 1 136 ? -1.986 1.324 -15.742 1.00 87.06 136 ALA A CA 1
ATOM 1068 C C . ALA A 1 136 ? -1.075 0.147 -16.130 1.00 87.06 136 ALA A C 1
ATOM 1070 O O . ALA A 1 136 ? 0.140 0.205 -15.945 1.00 87.06 136 ALA A O 1
ATOM 1071 N N . SER A 1 137 ? -1.640 -0.878 -16.771 1.00 88.06 137 SER A N 1
ATOM 1072 C CA . SER A 1 137 ? -0.890 -2.030 -17.285 1.00 88.06 137 SER A CA 1
ATOM 1073 C C . SER A 1 137 ? 0.164 -1.631 -18.331 1.00 88.06 137 SER A C 1
ATOM 1075 O O . SER A 1 137 ? 1.322 -2.049 -18.256 1.00 88.06 137 SER A O 1
ATOM 1077 N N . ARG A 1 138 ? -0.189 -0.735 -19.265 1.00 89.50 138 ARG A N 1
ATOM 1078 C CA . ARG A 1 138 ? 0.757 -0.190 -20.257 1.00 89.50 138 ARG A CA 1
ATOM 1079 C C . ARG A 1 138 ? 1.855 0.636 -19.585 1.00 89.50 138 ARG A C 1
ATOM 1081 O O . ARG A 1 138 ? 3.023 0.482 -19.937 1.00 89.50 138 ARG A O 1
ATOM 1088 N N . ALA A 1 139 ? 1.493 1.475 -18.615 1.00 89.44 139 ALA A N 1
ATOM 1089 C CA . ALA A 1 139 ? 2.445 2.282 -17.858 1.00 89.44 139 ALA A CA 1
ATOM 1090 C C . ALA A 1 139 ? 3.447 1.404 -17.091 1.00 89.44 139 ALA A C 1
ATOM 1092 O O . ALA A 1 139 ? 4.646 1.655 -17.166 1.00 89.44 139 ALA A O 1
ATOM 1093 N N . ALA A 1 140 ? 2.988 0.329 -16.441 1.00 91.25 140 ALA A N 1
ATOM 1094 C CA . ALA A 1 140 ? 3.861 -0.631 -15.763 1.00 91.25 140 ALA A CA 1
ATOM 1095 C C . ALA A 1 140 ? 4.854 -1.311 -16.715 1.00 91.25 140 ALA A C 1
ATOM 1097 O O . ALA A 1 140 ? 6.031 -1.426 -16.382 1.00 91.25 140 ALA A O 1
ATOM 1098 N N . ARG A 1 141 ? 4.409 -1.741 -17.901 1.00 91.88 141 ARG A N 1
ATOM 1099 C CA . ARG A 1 141 ? 5.301 -2.367 -18.891 1.00 91.88 141 ARG A CA 1
ATOM 1100 C C . ARG A 1 141 ? 6.356 -1.389 -19.410 1.00 91.88 141 ARG A C 1
ATOM 1102 O O . ARG A 1 141 ? 7.532 -1.732 -19.444 1.00 91.88 141 ARG A O 1
ATOM 1109 N N . SER A 1 142 ? 5.947 -0.164 -19.742 1.00 93.25 142 SER A N 1
ATOM 1110 C CA . SER A 1 142 ? 6.868 0.895 -20.176 1.00 93.25 142 SER A CA 1
ATOM 1111 C C . SER A 1 142 ? 7.898 1.231 -19.089 1.00 93.25 142 SER A C 1
ATOM 1113 O O . SER A 1 142 ? 9.096 1.306 -19.357 1.00 93.25 142 SER A O 1
ATOM 1115 N N . LEU A 1 143 ? 7.447 1.340 -17.834 1.00 92.94 143 LEU A N 1
ATOM 1116 C CA . LEU A 1 143 ? 8.309 1.587 -16.680 1.00 92.94 143 LEU A CA 1
ATOM 1117 C C . LEU A 1 143 ? 9.344 0.473 -16.484 1.00 92.94 143 LEU A C 1
ATOM 1119 O O . LEU A 1 143 ? 10.515 0.767 -16.239 1.00 92.94 143 LEU A O 1
ATOM 1123 N N . PHE A 1 144 ? 8.915 -0.788 -16.595 1.00 93.81 144 PHE A N 1
ATOM 1124 C CA . PHE A 1 144 ? 9.809 -1.934 -16.485 1.00 93.81 144 PHE A CA 1
ATOM 1125 C C . PHE A 1 144 ? 10.855 -1.923 -17.595 1.00 93.81 144 PHE A C 1
ATOM 1127 O O . PHE A 1 144 ? 12.034 -2.060 -17.295 1.00 93.81 144 PHE A O 1
ATOM 1134 N N . GLU A 1 145 ? 10.451 -1.709 -18.847 1.00 94.06 145 GLU A N 1
ATOM 1135 C CA . GLU A 1 145 ? 11.370 -1.719 -19.987 1.00 94.06 145 GLU A CA 1
ATOM 1136 C C . GLU A 1 145 ? 12.428 -0.613 -19.883 1.00 94.06 145 GLU A C 1
ATOM 1138 O O . GLU A 1 145 ? 13.609 -0.871 -20.105 1.00 94.06 145 GLU A O 1
ATOM 1143 N N . ALA A 1 146 ? 12.030 0.585 -19.441 1.00 93.88 146 ALA A N 1
ATOM 1144 C CA . ALA A 1 146 ? 12.943 1.707 -19.239 1.00 93.88 146 ALA A CA 1
ATOM 1145 C C . ALA A 1 146 ? 13.952 1.489 -18.093 1.00 93.88 146 ALA A C 1
ATOM 1147 O O . ALA A 1 146 ? 15.038 2.060 -18.122 1.00 93.88 146 ALA A O 1
ATOM 1148 N N . ASN A 1 147 ? 13.611 0.680 -17.081 1.00 92.44 147 ASN A N 1
ATOM 1149 C CA . ASN A 1 147 ? 14.417 0.516 -15.861 1.00 92.44 147 ASN A CA 1
ATOM 1150 C C . ASN A 1 147 ? 14.931 -0.917 -15.642 1.00 92.44 147 ASN A C 1
ATOM 1152 O O . ASN A 1 147 ? 15.509 -1.214 -14.594 1.00 92.44 147 ASN A O 1
ATOM 1156 N N . LYS A 1 148 ? 14.738 -1.827 -16.605 1.00 90.06 148 LYS A N 1
ATOM 1157 C CA . LYS A 1 148 ? 15.028 -3.262 -16.443 1.00 90.06 148 LYS A CA 1
ATOM 1158 C C . LYS A 1 148 ? 16.474 -3.536 -16.036 1.00 90.06 148 LYS A C 1
ATOM 1160 O O . LYS A 1 148 ? 16.712 -4.467 -15.269 1.00 90.06 148 LYS A O 1
ATOM 1165 N N . ASP A 1 149 ? 17.412 -2.722 -16.514 1.00 91.31 149 ASP A N 1
ATOM 1166 C CA . ASP A 1 149 ? 18.850 -2.900 -16.292 1.00 91.31 149 ASP A CA 1
ATOM 1167 C C . ASP A 1 149 ? 19.340 -2.340 -14.952 1.00 91.31 149 ASP A C 1
ATOM 1169 O O . ASP A 1 149 ? 20.420 -2.706 -14.495 1.00 91.31 149 ASP A O 1
ATOM 1173 N N . VAL A 1 150 ? 18.522 -1.528 -14.273 1.00 90.19 150 VAL A N 1
ATOM 1174 C CA . VAL A 1 150 ? 18.792 -1.059 -12.903 1.00 90.19 150 VAL A CA 1
ATOM 1175 C C . VAL A 1 150 ? 18.545 -2.181 -11.888 1.00 90.19 150 VAL A C 1
ATOM 1177 O O . VAL A 1 150 ? 19.176 -2.242 -10.830 1.00 90.19 150 VAL A O 1
ATOM 1180 N N . TYR A 1 151 ? 17.628 -3.103 -12.190 1.00 90.88 151 TYR A N 1
ATOM 1181 C CA . TYR A 1 151 ? 17.307 -4.205 -11.293 1.00 90.88 151 TYR A CA 1
ATOM 1182 C C . TYR A 1 151 ? 18.372 -5.302 -11.308 1.00 90.88 151 TYR A C 1
ATOM 1184 O O . TYR A 1 151 ? 18.926 -5.671 -12.342 1.00 90.88 151 TYR A O 1
ATOM 1192 N N . HIS A 1 152 ? 18.555 -5.947 -10.152 1.00 92.50 152 HIS A N 1
ATOM 1193 C CA . HIS A 1 152 ? 19.356 -7.165 -10.063 1.00 92.50 152 HIS A CA 1
ATOM 1194 C C . HIS A 1 152 ? 18.856 -8.224 -11.074 1.00 92.50 152 HIS A C 1
ATOM 1196 O O . HIS A 1 152 ? 17.636 -8.419 -11.172 1.00 92.50 152 HIS A O 1
ATOM 1202 N N . PRO A 1 153 ? 19.736 -8.981 -11.766 1.00 93.31 153 PRO A N 1
ATOM 1203 C CA . PRO A 1 153 ? 19.346 -9.902 -12.841 1.00 93.31 153 PRO A CA 1
ATOM 1204 C C . PRO A 1 153 ? 18.238 -10.899 -12.470 1.00 93.31 153 PRO A C 1
ATOM 1206 O O . PRO A 1 153 ? 17.360 -11.189 -13.284 1.00 93.31 153 PRO A O 1
ATOM 1209 N N . ILE A 1 154 ? 18.240 -11.385 -11.223 1.00 92.88 154 ILE A N 1
ATOM 1210 C CA . ILE A 1 154 ? 17.184 -12.265 -10.696 1.00 92.88 154 ILE A CA 1
ATOM 1211 C C . ILE A 1 154 ? 15.842 -11.525 -10.619 1.00 92.88 154 ILE A C 1
ATOM 1213 O O . ILE A 1 154 ? 14.820 -12.062 -11.037 1.00 92.88 154 ILE A O 1
ATOM 1217 N N . CYS A 1 155 ? 15.833 -10.290 -10.113 1.00 92.25 155 CYS A N 1
ATOM 1218 C CA . CYS A 1 155 ? 14.619 -9.483 -10.019 1.00 92.25 155 CYS A CA 1
ATOM 1219 C C . CYS A 1 155 ? 14.055 -9.206 -11.418 1.00 92.25 155 CYS A C 1
ATOM 1221 O O . CYS A 1 155 ? 12.890 -9.514 -11.665 1.00 92.25 155 CYS A O 1
ATOM 1223 N N . ARG A 1 156 ? 14.906 -8.757 -12.351 1.00 93.56 156 ARG A N 1
ATOM 1224 C CA . ARG A 1 156 ? 14.551 -8.530 -13.760 1.00 93.56 156 ARG A CA 1
ATOM 1225 C C . ARG A 1 156 ? 13.886 -9.758 -14.384 1.00 93.56 156 ARG A C 1
ATOM 1227 O O . ARG A 1 156 ? 12.778 -9.655 -14.899 1.00 93.56 156 ARG A O 1
ATOM 1234 N N . LYS A 1 157 ? 14.517 -10.935 -14.280 1.00 94.12 157 LYS A N 1
ATOM 1235 C CA . LYS A 1 157 ? 13.975 -12.191 -14.829 1.00 94.12 157 LYS A CA 1
ATOM 1236 C C . LYS A 1 157 ? 12.611 -12.543 -14.228 1.00 94.12 157 LYS A C 1
ATOM 1238 O O . LYS A 1 157 ? 11.701 -12.952 -14.941 1.00 94.12 157 LYS A O 1
ATOM 1243 N N . MET A 1 158 ? 12.459 -12.390 -12.914 1.00 93.62 158 MET A N 1
ATOM 1244 C CA . MET A 1 158 ? 11.217 -12.747 -12.227 1.00 93.62 158 MET A CA 1
ATOM 1245 C C . MET A 1 158 ? 10.072 -11.775 -12.528 1.00 93.62 158 MET A C 1
ATOM 1247 O O . MET A 1 158 ? 8.936 -12.223 -12.654 1.00 93.62 158 MET A O 1
ATOM 1251 N N . VAL A 1 159 ? 10.354 -10.474 -12.650 1.00 93.12 159 VAL A N 1
ATOM 1252 C CA . VAL A 1 159 ? 9.355 -9.468 -13.040 1.00 93.12 159 VAL A CA 1
ATOM 1253 C C . VAL A 1 159 ? 8.946 -9.660 -14.499 1.00 93.12 159 VAL A C 1
ATOM 1255 O O . VAL A 1 159 ? 7.753 -9.702 -14.769 1.00 93.12 159 VAL A O 1
ATOM 1258 N N . ALA A 1 160 ? 9.896 -9.888 -15.413 1.00 93.19 160 ALA A N 1
ATOM 1259 C CA . ALA A 1 160 ? 9.593 -10.189 -16.815 1.00 93.19 160 ALA A CA 1
ATOM 1260 C C . ALA A 1 160 ? 8.651 -11.400 -16.949 1.00 93.19 160 ALA A C 1
ATOM 1262 O O . ALA A 1 160 ? 7.641 -11.333 -17.643 1.00 93.19 160 ALA A O 1
ATOM 1263 N N . ASN A 1 161 ? 8.917 -12.478 -16.203 1.00 93.69 161 ASN A N 1
ATOM 1264 C CA . ASN A 1 161 ? 8.038 -13.649 -16.165 1.00 93.69 161 ASN A CA 1
ATOM 1265 C C . ASN A 1 161 ? 6.646 -13.342 -15.591 1.00 93.69 161 ASN A C 1
ATOM 1267 O O . ASN A 1 161 ? 5.664 -13.954 -16.004 1.00 93.69 161 ASN A O 1
ATOM 1271 N N . ASP A 1 162 ? 6.555 -12.453 -14.599 1.00 92.38 162 ASP A N 1
ATOM 1272 C CA . ASP A 1 162 ? 5.276 -12.056 -14.010 1.00 92.38 162 ASP A CA 1
ATOM 1273 C C . ASP A 1 162 ? 4.457 -11.189 -14.992 1.00 92.38 162 ASP A C 1
ATOM 1275 O O . ASP A 1 162 ? 3.242 -11.358 -15.055 1.00 92.38 162 ASP A O 1
ATOM 1279 N N . LEU A 1 163 ? 5.109 -10.325 -15.784 1.00 90.88 163 LEU A N 1
ATOM 1280 C CA . LEU A 1 163 ? 4.477 -9.485 -16.812 1.00 90.88 163 LEU A CA 1
ATOM 1281 C C . LEU A 1 163 ? 4.054 -10.273 -18.063 1.00 90.88 163 LEU A C 1
ATOM 1283 O O . LEU A 1 163 ? 3.016 -9.977 -18.639 1.00 90.88 163 LEU A O 1
ATOM 1287 N N . ALA A 1 164 ? 4.809 -11.297 -18.463 1.00 89.56 164 ALA A N 1
ATOM 1288 C CA . ALA A 1 164 ? 4.438 -12.149 -19.597 1.00 89.56 164 ALA A CA 1
ATOM 1289 C C . ALA A 1 164 ? 3.193 -13.007 -19.298 1.00 89.56 164 ALA A C 1
ATOM 1291 O O . ALA A 1 164 ? 2.366 -13.266 -20.166 1.00 89.56 164 ALA A O 1
ATOM 1292 N N . LYS A 1 165 ? 3.012 -13.442 -18.044 1.00 84.56 165 LYS A N 1
ATOM 1293 C CA . LYS A 1 165 ? 1.850 -14.261 -17.649 1.00 84.56 165 LYS A CA 1
ATOM 1294 C C . LYS A 1 165 ? 0.525 -13.517 -17.732 1.00 84.56 165 LYS A C 1
ATOM 1296 O O . LYS A 1 165 ? -0.506 -14.149 -17.929 1.00 84.56 165 LYS A O 1
ATOM 1301 N N . THR A 1 166 ? 0.539 -12.205 -17.540 1.00 75.44 166 THR A N 1
ATOM 1302 C CA . THR A 1 166 ? -0.677 -11.391 -17.593 1.00 75.44 166 THR A CA 1
ATOM 1303 C C . THR A 1 166 ? -1.106 -11.070 -19.025 1.00 75.44 166 THR A C 1
ATOM 1305 O O . THR A 1 166 ? -2.240 -10.656 -19.216 1.00 75.44 166 THR A O 1
ATOM 1308 N N . GLU A 1 167 ? -0.255 -11.296 -20.032 1.00 59.69 167 GLU A N 1
ATOM 1309 C CA . GLU A 1 167 ? -0.592 -11.120 -21.456 1.00 59.69 167 GLU A CA 1
ATOM 1310 C C . GLU A 1 167 ? -1.499 -12.234 -21.987 1.00 59.69 167 GLU A C 1
ATOM 1312 O O . GLU A 1 167 ? -2.384 -11.976 -22.794 1.00 59.69 167 GLU A O 1
ATOM 1317 N N . VAL A 1 168 ? -1.335 -13.461 -21.486 1.00 50.88 168 VAL A N 1
ATOM 1318 C CA . VAL A 1 168 ? -2.117 -14.626 -21.938 1.00 50.88 168 VAL A CA 1
ATOM 1319 C C . VAL A 1 168 ? -3.571 -14.572 -21.441 1.00 50.88 168 VAL A C 1
ATOM 1321 O O . VAL A 1 168 ? -4.439 -15.192 -22.036 1.00 50.88 168 VAL A O 1
ATOM 1324 N N . GLY A 1 169 ? -3.859 -13.815 -20.375 1.00 41.38 169 GLY A N 1
ATOM 1325 C CA . GLY A 1 169 ? -5.209 -13.694 -19.805 1.00 41.38 169 GLY A CA 1
ATOM 1326 C C . GLY A 1 169 ? -6.110 -12.635 -20.452 1.00 41.38 169 GLY A C 1
ATOM 1327 O O . GLY A 1 169 ? -7.314 -12.677 -20.231 1.00 41.38 169 GLY A O 1
ATOM 1328 N N . ASP A 1 170 ? -5.549 -11.708 -21.235 1.00 36.50 170 ASP A N 1
ATOM 1329 C CA . ASP A 1 170 ? -6.303 -10.655 -21.946 1.00 36.50 170 ASP A CA 1
ATOM 1330 C C . ASP A 1 170 ? -6.696 -11.081 -23.376 1.00 36.50 170 ASP A C 1
ATOM 1332 O O . ASP A 1 170 ? -7.457 -10.383 -24.040 1.00 36.50 170 ASP A O 1
ATOM 1336 N N . ALA A 1 171 ? -6.190 -12.223 -23.860 1.00 34.22 171 ALA A N 1
ATOM 1337 C CA . ALA A 1 171 ? -6.476 -12.744 -25.199 1.00 34.22 171 ALA A CA 1
ATOM 1338 C C . ALA A 1 171 ? -7.770 -13.582 -25.292 1.00 34.22 171 ALA A C 1
ATOM 1340 O O . ALA A 1 171 ? -8.166 -13.928 -26.398 1.00 34.22 171 ALA A O 1
ATOM 1341 N N . ASP A 1 172 ? -8.441 -13.868 -24.167 1.00 29.75 172 ASP A N 1
ATOM 1342 C CA . ASP A 1 172 ? -9.638 -14.729 -24.098 1.00 29.75 172 ASP A CA 1
ATOM 1343 C C . ASP A 1 172 ? -10.906 -13.981 -23.618 1.00 29.75 172 ASP A C 1
ATOM 1345 O O . ASP A 1 172 ? -11.807 -14.580 -23.027 1.00 29.75 172 ASP A O 1
ATOM 1349 N N . VAL A 1 173 ? -11.012 -12.666 -23.851 1.00 38.16 173 VAL A N 1
ATOM 1350 C CA . VAL A 1 173 ? -12.277 -11.926 -23.659 1.00 38.16 173 VAL A CA 1
ATOM 1351 C C . VAL A 1 173 ? -12.901 -11.614 -25.019 1.00 38.16 173 VAL A C 1
ATOM 1353 O O . VAL A 1 173 ? -13.074 -10.459 -25.400 1.00 38.16 173 VAL A O 1
ATOM 1356 N N . ASP A 1 174 ? -13.249 -12.674 -25.750 1.00 29.22 174 ASP A N 1
ATOM 1357 C CA . ASP A 1 174 ? -14.267 -12.603 -26.796 1.00 29.22 174 ASP A CA 1
ATOM 1358 C C . ASP A 1 174 ? -15.644 -12.539 -26.121 1.00 29.22 174 ASP A C 1
ATOM 1360 O O . ASP A 1 174 ? -16.101 -13.463 -25.440 1.00 29.22 174 ASP A O 1
ATOM 1364 N N . VAL A 1 175 ? -16.301 -11.394 -26.289 1.00 42.78 175 VAL A N 1
ATOM 1365 C CA . VAL A 1 175 ? -17.724 -11.208 -26.013 1.00 42.78 175 VAL A CA 1
ATOM 1366 C C . VAL A 1 175 ? -18.486 -11.929 -27.121 1.00 42.78 175 VAL A C 1
ATOM 1368 O O . VAL A 1 175 ? -18.704 -11.343 -28.168 1.00 42.78 175 VAL A O 1
ATOM 1371 N N . ASP A 1 176 ? -18.813 -13.206 -26.922 1.00 30.58 176 ASP A N 1
ATOM 1372 C CA . ASP A 1 176 ? -20.073 -13.834 -27.348 1.00 30.58 176 ASP A CA 1
ATOM 1373 C C . ASP A 1 176 ? -20.094 -15.328 -26.980 1.00 30.58 176 ASP A C 1
ATOM 1375 O O . ASP A 1 176 ? -19.101 -16.052 -27.043 1.00 30.58 176 ASP A O 1
ATOM 1379 N N . GLY A 1 177 ? -21.246 -15.784 -26.488 1.00 35.72 177 GLY A N 1
ATOM 1380 C CA . GLY A 1 177 ? -21.391 -17.055 -25.787 1.00 35.72 177 GLY A CA 1
ATOM 1381 C C . GLY A 1 177 ? -21.264 -18.310 -26.656 1.00 35.72 177 GLY A C 1
ATOM 1382 O O . GLY A 1 177 ? -22.064 -18.521 -27.557 1.00 35.72 177 GLY A O 1
ATOM 1383 N N . ALA A 1 178 ? -20.331 -19.195 -26.292 1.00 31.38 178 ALA A N 1
ATOM 1384 C CA . ALA A 1 178 ? -20.473 -20.658 -26.152 1.00 31.38 178 ALA A CA 1
ATOM 1385 C C . ALA A 1 178 ? -19.072 -21.296 -26.011 1.00 31.38 178 ALA A C 1
ATOM 1387 O O . ALA A 1 178 ? -18.143 -20.877 -26.698 1.00 31.38 178 ALA A O 1
ATOM 1388 N N . PRO A 1 179 ? -18.871 -22.323 -25.161 1.00 34.75 179 PRO A N 1
ATOM 1389 C CA . PRO A 1 179 ? -17.546 -22.912 -24.978 1.00 34.75 179 PRO A CA 1
ATOM 1390 C C . PRO A 1 179 ? -17.131 -23.751 -26.204 1.00 34.75 179 PRO A C 1
ATOM 1392 O O . PRO A 1 179 ? -17.910 -24.607 -26.642 1.00 34.75 179 PRO A O 1
ATOM 1395 N N . PRO A 1 180 ? -15.901 -23.605 -26.736 1.00 35.12 180 PRO A N 1
ATOM 1396 C CA . PRO A 1 180 ? -15.425 -24.477 -27.799 1.00 35.12 180 PRO A CA 1
ATOM 1397 C C . PRO A 1 180 ? -15.121 -25.874 -27.240 1.00 35.12 180 PRO A C 1
ATOM 1399 O O . PRO A 1 180 ? -14.342 -26.060 -26.301 1.00 35.12 180 PRO A O 1
ATOM 1402 N N . LYS A 1 181 ? -15.757 -26.889 -27.834 1.00 34.59 181 LYS A N 1
ATOM 1403 C CA . LYS A 1 181 ? -15.517 -28.306 -27.539 1.00 34.59 181 LYS A CA 1
ATOM 1404 C C . LYS A 1 181 ? -14.093 -28.676 -27.957 1.00 34.59 181 LYS A C 1
ATOM 1406 O O . LYS A 1 181 ? -13.752 -28.626 -29.135 1.00 34.59 181 LYS A O 1
ATOM 1411 N N . ARG A 1 182 ? -13.269 -29.108 -26.998 1.00 36.59 182 ARG A N 1
ATOM 1412 C CA . ARG A 1 182 ? -11.975 -29.745 -27.278 1.00 36.59 182 ARG A CA 1
ATOM 1413 C C . ARG A 1 182 ? -12.220 -31.085 -27.979 1.00 36.59 182 ARG A C 1
ATOM 1415 O O . ARG A 1 182 ? -12.633 -32.044 -27.336 1.00 36.59 182 ARG A O 1
ATOM 1422 N N . SER A 1 183 ? -11.965 -31.140 -29.285 1.00 28.03 183 SER A N 1
ATOM 1423 C CA . SER A 1 183 ? -11.956 -32.373 -30.075 1.00 28.03 183 SER A CA 1
ATOM 1424 C C . SER A 1 183 ? -10.514 -32.792 -30.347 1.00 28.03 183 SER A C 1
ATOM 1426 O O . SER A 1 183 ? -9.771 -32.090 -31.030 1.00 28.03 183 SER A O 1
ATOM 1428 N N . MET A 1 184 ? -10.125 -33.941 -29.796 1.00 37.50 184 MET A N 1
ATOM 1429 C CA . MET A 1 184 ? -8.900 -34.662 -30.134 1.00 37.50 184 MET A CA 1
ATOM 1430 C C . MET A 1 184 ? -9.050 -35.270 -31.540 1.00 37.50 184 MET A C 1
ATOM 1432 O O . MET A 1 184 ? -9.907 -36.127 -31.724 1.00 37.50 184 MET A O 1
ATOM 1436 N N . ALA A 1 185 ? -8.248 -34.836 -32.513 1.00 32.88 185 ALA A N 1
ATOM 1437 C CA . ALA A 1 185 ? -7.989 -35.499 -33.803 1.00 32.88 185 ALA A CA 1
ATOM 1438 C C . ALA A 1 185 ? -7.013 -34.610 -34.592 1.00 32.88 185 ALA A C 1
ATOM 1440 O O . ALA A 1 185 ? -7.109 -33.395 -34.501 1.00 32.88 185 ALA A O 1
ATOM 1441 N N . THR A 1 186 ? -6.077 -35.037 -35.425 1.00 32.09 186 THR A N 1
ATOM 1442 C CA . THR A 1 186 ? -5.475 -36.315 -35.799 1.00 32.09 186 THR A CA 1
ATOM 1443 C C . THR A 1 186 ? -4.241 -35.883 -36.601 1.00 32.09 186 THR A C 1
ATOM 1445 O O . THR A 1 186 ? -4.300 -34.913 -37.357 1.00 32.09 186 THR A O 1
ATOM 1448 N N . ARG A 1 187 ? -3.104 -36.559 -36.413 1.00 38.50 187 ARG A N 1
ATOM 1449 C CA . ARG A 1 187 ? -1.893 -36.366 -37.226 1.00 38.50 187 ARG A CA 1
ATOM 1450 C C . ARG A 1 187 ? -2.238 -36.506 -38.711 1.00 38.50 187 ARG A C 1
ATOM 1452 O O . ARG A 1 187 ? -2.724 -37.559 -39.107 1.00 38.50 187 ARG A O 1
ATOM 1459 N N . VAL A 1 188 ? -1.880 -35.518 -39.527 1.00 33.03 188 VAL A N 1
ATOM 1460 C CA . VAL A 1 188 ? -1.722 -35.707 -40.973 1.00 33.03 188 VAL A CA 1
ATOM 1461 C C . VAL A 1 188 ? -0.338 -35.202 -41.358 1.00 33.03 188 VAL A C 1
ATOM 1463 O O . VAL A 1 188 ? -0.052 -34.009 -41.331 1.00 33.03 188 VAL A O 1
ATOM 1466 N N . PHE A 1 189 ? 0.535 -36.162 -41.651 1.00 34.12 189 PHE A N 1
ATOM 1467 C CA . PHE A 1 189 ? 1.751 -35.967 -42.425 1.00 34.12 189 PHE A CA 1
ATOM 1468 C C . PHE A 1 189 ? 1.353 -35.609 -43.859 1.00 34.12 189 PHE A C 1
ATOM 1470 O O . PHE A 1 189 ? 0.596 -36.356 -44.472 1.00 34.12 189 PHE A O 1
ATOM 1477 N N . PHE A 1 190 ? 1.920 -34.543 -44.418 1.00 31.00 190 PHE A N 1
ATOM 1478 C CA . PHE A 1 190 ? 2.123 -34.452 -45.861 1.00 31.00 190 PHE A CA 1
ATOM 1479 C C . PHE A 1 190 ? 3.458 -33.757 -46.120 1.00 31.00 190 PHE A C 1
ATOM 1481 O O . PHE A 1 190 ? 3.637 -32.577 -45.825 1.00 31.00 190 PHE A O 1
ATOM 1488 N N . GLY A 1 191 ? 4.424 -34.544 -46.589 1.00 26.98 191 GLY A N 1
ATOM 1489 C CA . GLY A 1 191 ? 5.694 -34.060 -47.103 1.00 26.98 191 GLY A CA 1
ATOM 1490 C C . GLY A 1 191 ? 5.600 -33.813 -48.606 1.00 26.98 191 GLY A C 1
ATOM 1491 O O . GLY A 1 191 ? 4.969 -34.591 -49.313 1.00 26.98 191 GLY A O 1
ATOM 1492 N N . ALA A 1 192 ? 6.231 -32.726 -49.043 1.00 31.44 192 ALA A N 1
ATOM 1493 C CA . ALA A 1 192 ? 6.798 -32.414 -50.364 1.00 31.44 192 ALA A CA 1
ATOM 1494 C C . ALA A 1 192 ? 6.972 -30.882 -50.344 1.00 31.44 192 ALA A C 1
ATOM 1496 O O . ALA A 1 192 ? 5.998 -30.153 -50.233 1.00 31.44 192 ALA A O 1
ATOM 1497 N N . GLY A 1 193 ? 8.165 -30.302 -50.251 1.00 29.70 193 GLY A N 1
ATOM 1498 C CA . GLY A 1 193 ? 9.294 -30.535 -51.134 1.00 29.70 193 GLY A CA 1
ATOM 1499 C C . GLY A 1 193 ? 9.311 -29.434 -52.190 1.00 29.70 193 GLY A C 1
ATOM 1500 O O . GLY A 1 193 ? 8.879 -29.689 -53.300 1.00 29.70 193 GLY A O 1
ATOM 1501 N N . VAL A 1 194 ? 9.801 -28.236 -51.849 1.00 33.69 194 VAL A N 1
ATOM 1502 C CA . VAL A 1 194 ? 10.374 -27.276 -52.809 1.00 33.69 194 VAL A CA 1
ATOM 1503 C C . VAL A 1 194 ? 11.476 -26.494 -52.091 1.00 33.69 194 VAL A C 1
ATOM 1505 O O . VAL A 1 194 ? 11.224 -25.694 -51.193 1.00 33.69 194 VAL A O 1
ATOM 1508 N N . VAL A 1 195 ? 12.712 -26.777 -52.491 1.00 31.94 195 VAL A N 1
ATOM 1509 C CA . VAL A 1 195 ? 13.915 -25.999 -52.196 1.00 31.94 195 VAL A CA 1
ATOM 1510 C C . VAL A 1 195 ? 13.990 -24.884 -53.235 1.00 31.94 195 VAL A C 1
ATOM 1512 O O . VAL A 1 195 ? 14.023 -25.177 -54.426 1.00 31.94 195 VAL A O 1
ATOM 1515 N N . VAL A 1 196 ? 14.066 -23.626 -52.800 1.00 33.41 196 VAL A N 1
ATOM 1516 C CA . VAL A 1 196 ? 14.585 -22.530 -53.630 1.00 33.41 196 VAL A CA 1
ATOM 1517 C C . VAL A 1 196 ? 15.610 -21.768 -52.800 1.00 33.41 196 VAL A C 1
ATOM 1519 O O . VAL A 1 196 ? 15.284 -21.108 -51.818 1.00 33.41 196 VAL A O 1
ATOM 1522 N N . ALA A 1 197 ? 16.867 -21.936 -53.196 1.00 31.84 197 ALA A N 1
ATOM 1523 C CA . ALA A 1 197 ? 18.013 -21.145 -52.780 1.00 31.84 197 ALA A CA 1
ATOM 1524 C C . ALA A 1 197 ? 18.242 -19.997 -53.779 1.00 31.84 197 ALA A C 1
ATOM 1526 O O . ALA A 1 197 ? 17.871 -20.149 -54.942 1.00 31.84 197 ALA A O 1
ATOM 1527 N N . LEU A 1 198 ? 18.920 -18.937 -53.304 1.00 29.59 198 LEU A N 1
ATOM 1528 C CA . LEU A 1 198 ? 19.489 -17.734 -53.965 1.00 29.59 198 LEU A CA 1
ATOM 1529 C C . LEU A 1 198 ? 18.892 -16.451 -53.346 1.00 29.59 198 LEU A C 1
ATOM 1531 O O . LEU A 1 198 ? 17.684 -16.347 -53.215 1.00 29.59 198 LEU A O 1
ATOM 1535 N N . ALA A 1 199 ? 19.639 -15.426 -52.936 1.00 32.78 199 ALA A N 1
ATOM 1536 C CA . ALA A 1 199 ? 21.056 -15.134 -53.081 1.00 32.78 199 ALA A CA 1
ATOM 1537 C C . ALA A 1 199 ? 21.516 -14.124 -52.010 1.00 32.78 199 ALA A C 1
ATOM 1539 O O . ALA A 1 199 ? 20.732 -13.382 -51.425 1.00 32.78 199 ALA A O 1
ATOM 1540 N N . VAL A 1 200 ? 22.830 -14.137 -51.815 1.00 38.34 200 VAL A N 1
ATOM 1541 C CA . VAL A 1 200 ? 23.693 -13.222 -51.064 1.00 38.34 200 VAL A CA 1
ATOM 1542 C C . VAL A 1 200 ? 23.541 -11.766 -51.520 1.00 38.34 200 VAL A C 1
ATOM 1544 O O . VAL A 1 200 ? 23.550 -11.508 -52.720 1.00 38.34 200 VAL A O 1
ATOM 1547 N N . ALA A 1 201 ? 23.547 -10.820 -50.574 1.00 38.00 201 ALA A N 1
ATOM 1548 C CA . ALA A 1 201 ? 24.102 -9.480 -50.788 1.00 38.00 201 ALA A CA 1
ATOM 1549 C C . ALA A 1 201 ? 24.504 -8.833 -49.449 1.00 38.00 201 ALA A C 1
ATOM 1551 O O . ALA A 1 201 ? 23.673 -8.323 -48.702 1.00 38.00 201 ALA A O 1
ATOM 1552 N N . SER A 1 202 ? 25.805 -8.877 -49.170 1.00 40.84 202 SER A N 1
ATOM 1553 C CA . SER A 1 202 ? 26.507 -8.014 -48.220 1.00 40.84 202 SER A CA 1
ATOM 1554 C C . SER A 1 202 ? 26.795 -6.667 -48.885 1.00 40.84 202 SER A C 1
ATOM 1556 O O . SER A 1 202 ? 27.347 -6.681 -49.974 1.00 40.84 202 SER A O 1
ATOM 1558 N N . PHE A 1 203 ? 26.471 -5.548 -48.239 1.00 38.56 203 PHE A N 1
ATOM 1559 C CA . PHE A 1 203 ? 26.992 -4.177 -48.436 1.00 38.56 203 PHE A CA 1
ATOM 1560 C C . PHE A 1 203 ? 26.360 -3.378 -47.275 1.00 38.56 203 PHE A C 1
ATOM 1562 O O . PHE A 1 203 ? 25.143 -3.426 -47.134 1.00 38.56 203 PHE A O 1
ATOM 1569 N N . TRP A 1 204 ? 27.044 -2.709 -46.351 1.00 46.06 204 TRP A N 1
ATOM 1570 C CA . TRP A 1 204 ? 28.391 -2.155 -46.257 1.00 46.06 204 TRP A CA 1
ATOM 1571 C C . TRP A 1 204 ? 28.764 -2.087 -44.764 1.00 46.06 204 TRP A C 1
ATOM 1573 O O . TRP A 1 204 ? 27.819 -1.986 -43.944 1.00 46.06 204 TRP A O 1
#

pLDDT: mean 78.09, std 22.1, range [26.98, 95.31]

Foldseek 3Di:
DDPDDDDDDCVLPVLLLVQLVLLLVLQVPPPDLASDRDPSLVCLVVDDPVSLLSSLVSNVPVHDLGALSSLVVNCVSPVQLPDPPLSSVQSNLLSCQSNQPPVCLVVLLVSLQVDQDLVRNQVSLLSQLVGPHPCSLVVSVVSCVVRLVVHDPVSSVNNVVSNVVSVVVVVPPDPDDDDDDDDDDDDDDDDDDDDDDDDDDDDD

Radius of gyration: 24.55 Å; chains: 1; bounding box: 54×50×77 Å

Sequence (204 aa):
MPPVELQFDLTLVEPVKALAKAWIKASDDKKGRTVVKPALAADYLGWPSLQQQLFLQELFDKGKVLSIAALDAIEEAYKLDTQKNSEIRFKWIKLCLRAGRAAIMSNACEMAITQGRMKFVRPLYRFLVTCPIAGASRAARSLFEANKDVYHPICRKMVANDLAKTEVGDADVDVDGAPPKRSMATRVFFGAGVVVALAVASFW

Secondary structure (DSSP, 8-state):
--SSPPP---TTTHHHHHHHHHHHHHHH-TT-SS-PPPGGGGHHHHS-HHHHHHHHHHHHHH--S--HHHHHHHHHHH-GGG---HHHHHHHHHHHHHHT-GGGHHHHHHHHHH---HHHHHHHHHHHHT-SSTTHHHHHHHHHHHHTTTS-HHHHHHHHHHHHHTTTTSTT---S--PPP-----------------------

InterPro domains:
  IPR015211 Peptidase M1, leukotriene A4 hydrolase/aminopeptidase C-terminal [PF09127] (47-163)
  IPR015211 Peptidase M1, leukotriene A4 hydrolase/aminopeptidase C-terminal [SM01263] (11-163)
  IPR016024 Armadillo-type fold [SSF48371] (9-163)
  IPR034015 Aminopeptidase, leukotriene A4 hydrolase-like [PTHR45726] (1-165)
  IPR038502 Peptidase M1, LTA-4 hydrolase/aminopeptidase, C-terminal domain superfamily [G3DSA:1.25.40.320] (10-165)

Organism: NCBI:txid3111310